Protein AF-A0A812SPQ0-F1 (afdb_monomer)

Sequence (248 aa):
MLLEAYLETKRAADLSKRINGPHHPDTLRLQRAAELQKRAGNIQEELLKMIGEPAVLSGEVVTYKGRILHEDGCECIVSFRGKYAEAWNECTRAHQHHMSVACVFLPDKKAGFGLHAPDPDAEGKCFCPRLYGARSKEVFGYKDDEAAFLENNGLPIWGCEWFRQWCKNVEFAVARKQKLVAYFFEGQTGKGIIKWDDLCKDDANPWDGVGLGGSQKGEIAYLQKMGIDVEFRDVKEDFIHRFLPQAR

Radius of gyration: 21.94 Å; Cα contacts (8 Å, |Δi|>4): 389; chains: 1; bounding box: 45×59×62 Å

Nearest PDB structures (foldseek):
  5npl-assembly1_A  TM=9.155E-01  e=5.796E+00  Microcystis aeruginosa PCC 7806
  5nfd-assembly2_B  TM=8.886E-01  e=6.511E+00  Homo sapiens

Secondary structure (DSSP, 8-state):
-HHHHHHHHHHHHHHHHHHH-TT-HHHHHHHHHHHHHHHHHHHHHHHHHHH---GGGSS----B--B--SSSS-EEEEE--TTSHHHHHHHH-TTSSS-EE---B--SGGGTTT---B-TTSTT-BSHHHHH-S--TTTTT-SS-HHHHHHTTT--S--SHHHHHHHHHHHHHHHTT-EEEEEESTT-TTTT---TTTTTSTT--TTSSSSS-HHHHHHHHHHHHTT---EEEEPPGGGGGGTSPPP-

Mean predicted aligned error: 13.63 Å

Structure (mmCIF, N/CA/C/O backbone):
data_AF-A0A812SPQ0-F1
#
_entry.id   AF-A0A812SPQ0-F1
#
loop_
_atom_site.group_PDB
_atom_site.id
_atom_site.type_symbol
_atom_site.label_atom_id
_atom_site.label_alt_id
_atom_site.label_comp_id
_atom_site.label_asym_id
_atom_site.label_entity_id
_atom_site.label_seq_id
_atom_site.pdbx_PDB_ins_code
_atom_site.Cartn_x
_atom_site.Cartn_y
_atom_site.Cartn_z
_atom_site.occupancy
_atom_site.B_iso_or_equiv
_atom_site.auth_seq_id
_atom_site.auth_comp_id
_atom_site.auth_asym_id
_atom_site.auth_atom_id
_atom_site.pdbx_PDB_model_num
ATOM 1 N N . MET A 1 1 ? 19.536 21.165 -4.908 1.00 55.84 1 MET A N 1
ATOM 2 C CA . MET A 1 1 ? 20.485 20.420 -5.769 1.00 55.84 1 MET A CA 1
ATOM 3 C C . MET A 1 1 ? 20.196 20.517 -7.273 1.00 55.84 1 MET A C 1
ATOM 5 O O . MET A 1 1 ? 20.900 21.277 -7.920 1.00 55.84 1 MET A O 1
ATOM 9 N N . LEU A 1 2 ? 19.201 19.838 -7.874 1.00 63.41 2 LEU A N 1
ATOM 10 C CA . LEU A 1 2 ? 19.032 19.856 -9.352 1.00 63.41 2 LEU A CA 1
ATOM 11 C C . LEU A 1 2 ? 18.563 21.206 -9.932 1.00 63.41 2 LEU A C 1
ATOM 13 O O . LEU A 1 2 ? 19.029 21.616 -10.994 1.00 63.41 2 LEU A O 1
ATOM 17 N N . LEU A 1 3 ? 17.707 21.938 -9.209 1.00 64.38 3 LEU A N 1
ATOM 18 C CA . LEU A 1 3 ? 17.272 23.281 -9.609 1.00 64.38 3 LEU A CA 1
ATOM 19 C C . LEU A 1 3 ? 18.419 24.306 -9.559 1.00 64.38 3 LEU A C 1
ATOM 21 O O . LEU A 1 3 ? 18.543 25.132 -10.458 1.00 64.38 3 LEU A O 1
ATOM 25 N N . GLU A 1 4 ? 19.279 24.237 -8.543 1.00 70.88 4 GLU A N 1
ATOM 26 C CA . GLU A 1 4 ? 20.435 25.135 -8.399 1.00 70.88 4 GLU A CA 1
ATOM 27 C C . GLU A 1 4 ? 21.461 24.896 -9.510 1.00 70.88 4 GLU A C 1
ATOM 29 O O . GLU A 1 4 ? 21.855 25.847 -10.183 1.00 70.88 4 GLU A O 1
ATOM 34 N N . ALA A 1 5 ? 21.782 23.630 -9.800 1.00 73.44 5 ALA A N 1
ATOM 35 C CA . ALA A 1 5 ? 22.666 23.259 -10.906 1.00 73.44 5 ALA A CA 1
ATOM 36 C C . ALA A 1 5 ? 22.120 23.711 -12.279 1.00 73.44 5 ALA A C 1
ATOM 38 O O . ALA A 1 5 ? 22.880 24.192 -13.127 1.00 73.44 5 ALA A O 1
ATOM 39 N N . TYR A 1 6 ? 20.799 23.622 -12.493 1.00 79.06 6 TYR A N 1
ATOM 40 C CA . TYR A 1 6 ? 20.146 24.169 -13.689 1.00 79.06 6 TYR A CA 1
ATOM 41 C C . TYR A 1 6 ? 20.277 25.694 -13.769 1.00 79.06 6 TYR A C 1
ATOM 43 O O . TYR A 1 6 ? 20.616 26.232 -14.825 1.00 79.06 6 TYR A O 1
ATOM 51 N N . LEU A 1 7 ? 20.017 26.405 -12.670 1.00 68.56 7 LEU A N 1
ATOM 52 C CA . LEU A 1 7 ? 20.086 27.866 -12.637 1.00 68.56 7 LEU A CA 1
ATOM 53 C C . LEU A 1 7 ? 21.511 28.374 -12.878 1.00 68.56 7 LEU A C 1
ATOM 55 O O . LEU A 1 7 ? 21.686 29.361 -13.594 1.00 68.56 7 LEU A O 1
ATOM 59 N N . GLU A 1 8 ? 22.523 27.695 -12.345 1.00 77.62 8 GLU A N 1
ATOM 60 C CA . GLU A 1 8 ? 23.932 28.004 -12.601 1.00 77.62 8 GLU A CA 1
ATOM 61 C C . GLU A 1 8 ? 24.316 27.757 -14.062 1.00 77.62 8 GLU A C 1
ATOM 63 O O . GLU A 1 8 ? 24.859 28.649 -14.718 1.00 77.62 8 GLU A O 1
ATOM 68 N N . THR A 1 9 ? 23.951 26.598 -14.616 1.00 75.62 9 THR A N 1
ATOM 69 C CA . THR A 1 9 ? 24.242 26.255 -16.019 1.00 75.62 9 THR A CA 1
ATOM 70 C C . THR A 1 9 ? 23.522 27.197 -16.987 1.00 75.62 9 THR A C 1
ATOM 72 O O . THR A 1 9 ? 24.096 27.634 -17.987 1.00 75.62 9 THR A O 1
ATOM 75 N N . LYS A 1 10 ? 22.285 27.594 -16.669 1.00 78.50 10 LYS A N 1
ATOM 76 C CA . LYS A 1 10 ? 21.521 28.582 -17.439 1.00 78.50 10 LYS A CA 1
ATOM 77 C C . LYS A 1 10 ? 22.178 29.962 -17.402 1.00 78.50 10 LYS A C 1
ATOM 79 O O . LYS A 1 10 ? 22.328 30.586 -18.448 1.00 78.50 10 LYS A O 1
ATOM 84 N N . ARG A 1 11 ? 22.623 30.423 -16.226 1.00 78.00 11 ARG A N 1
ATOM 85 C CA . ARG A 1 11 ? 23.359 31.693 -16.088 1.00 78.00 11 ARG A CA 1
ATOM 86 C C . ARG A 1 11 ? 24.664 31.673 -16.888 1.00 78.00 11 ARG A C 1
ATOM 88 O O . ARG A 1 11 ? 24.975 32.660 -17.551 1.00 78.00 11 ARG A O 1
ATOM 95 N N . ALA A 1 12 ? 25.386 30.552 -16.883 1.00 70.06 12 ALA A N 1
ATOM 96 C CA . ALA A 1 12 ? 26.586 30.370 -17.698 1.00 70.06 12 ALA A CA 1
ATOM 97 C C . ALA A 1 12 ? 26.274 30.395 -19.208 1.00 70.06 12 ALA A C 1
ATOM 99 O O . ALA A 1 12 ? 27.003 31.027 -19.973 1.00 70.06 12 ALA A O 1
ATOM 100 N N . ALA A 1 13 ? 25.167 29.781 -19.641 1.00 65.19 13 ALA A N 1
ATOM 101 C CA . ALA A 1 13 ? 24.710 29.826 -21.031 1.00 65.19 13 ALA A CA 1
ATOM 102 C C . ALA A 1 13 ? 24.328 31.252 -21.473 1.00 65.19 13 ALA A C 1
ATOM 104 O O . ALA A 1 13 ? 24.709 31.685 -22.562 1.00 65.19 13 ALA A O 1
ATOM 105 N N . ASP A 1 14 ? 23.626 32.001 -20.619 1.00 71.00 14 ASP A N 1
ATOM 106 C CA . ASP A 1 14 ? 23.228 33.388 -20.880 1.00 71.00 14 ASP A CA 1
ATOM 107 C C . ASP A 1 14 ? 24.441 34.324 -20.953 1.00 71.00 14 ASP A C 1
ATOM 109 O O . ASP A 1 14 ? 24.499 35.206 -21.814 1.00 71.00 14 ASP A O 1
ATOM 113 N N . LEU A 1 15 ? 25.436 34.111 -20.088 1.00 64.44 15 LEU A N 1
ATOM 114 C CA . LEU A 1 15 ? 26.695 34.849 -20.119 1.00 64.44 15 LEU A CA 1
ATOM 115 C C . LEU A 1 15 ? 27.508 34.510 -21.376 1.00 64.44 15 LEU A C 1
ATOM 117 O O . LEU A 1 15 ? 27.937 35.416 -22.088 1.00 64.44 15 LEU A O 1
ATOM 121 N N . SER A 1 16 ? 27.650 33.223 -21.708 1.00 52.22 16 SER A N 1
ATOM 122 C CA . SER A 1 16 ? 28.343 32.775 -22.921 1.00 52.22 16 SER A CA 1
ATOM 123 C C . SER A 1 16 ? 27.677 33.315 -24.189 1.00 52.22 16 SER A C 1
ATOM 125 O O . SER A 1 16 ? 28.372 33.774 -25.085 1.00 52.22 16 SER A O 1
ATOM 127 N N . LYS A 1 17 ? 26.341 33.382 -24.244 1.00 65.06 17 LYS A N 1
ATOM 128 C CA . LYS A 1 17 ? 25.603 33.977 -25.371 1.00 65.06 17 LYS A CA 1
ATOM 129 C C . LYS A 1 17 ? 25.909 35.463 -25.568 1.00 65.06 17 LYS A C 1
ATOM 131 O O . LYS A 1 17 ? 25.947 35.920 -26.708 1.00 65.06 17 LYS A O 1
ATOM 136 N N . ARG A 1 18 ? 26.112 36.214 -24.479 1.00 65.69 18 ARG A N 1
ATOM 137 C CA . ARG A 1 18 ? 26.470 37.645 -24.526 1.00 65.69 18 ARG A CA 1
ATOM 138 C C . ARG A 1 18 ? 27.911 37.869 -24.979 1.00 65.69 18 ARG A C 1
ATOM 140 O O . ARG A 1 18 ? 28.165 38.856 -25.654 1.00 65.69 18 ARG A O 1
ATOM 147 N N . ILE A 1 19 ? 28.824 36.975 -24.596 1.00 62.47 19 ILE A N 1
ATOM 148 C CA . ILE A 1 19 ? 30.261 37.106 -24.877 1.00 62.47 19 ILE A CA 1
ATOM 149 C C . ILE A 1 19 ? 30.620 36.500 -26.243 1.00 62.47 19 ILE A C 1
ATOM 151 O O . ILE A 1 19 ? 31.269 37.150 -27.053 1.00 62.47 19 ILE A O 1
ATOM 155 N N . ASN A 1 20 ? 30.170 35.274 -26.512 1.00 53.47 20 ASN A N 1
ATOM 156 C CA . ASN A 1 20 ? 30.584 34.465 -27.662 1.00 53.47 20 ASN A CA 1
ATOM 157 C C . ASN A 1 20 ? 29.539 34.435 -28.792 1.00 53.47 20 ASN A C 1
ATOM 159 O O . ASN A 1 20 ? 29.838 34.004 -29.904 1.00 53.47 20 ASN A O 1
ATOM 163 N N . GLY A 1 21 ? 28.313 34.892 -28.530 1.00 49.91 21 GLY A N 1
ATOM 164 C CA . GLY A 1 21 ? 27.215 34.886 -29.494 1.00 49.91 21 GLY A CA 1
ATOM 165 C C . GLY A 1 21 ? 26.378 33.595 -29.484 1.00 49.91 21 GLY A C 1
ATOM 166 O O . GLY A 1 21 ? 26.802 32.550 -28.996 1.00 49.91 21 GLY A O 1
ATOM 167 N N . PRO A 1 22 ? 25.146 33.640 -30.025 1.00 62.88 22 PRO A N 1
ATOM 168 C CA . PRO A 1 22 ? 24.135 32.593 -29.838 1.00 62.88 22 PRO A CA 1
ATOM 169 C C . PRO A 1 22 ? 24.424 31.260 -30.534 1.00 62.88 22 PRO A C 1
ATOM 171 O O . PRO A 1 22 ? 23.830 30.255 -30.158 1.00 62.88 22 PRO A O 1
ATOM 174 N N . HIS A 1 23 ? 25.307 31.246 -31.531 1.00 75.50 23 HIS A N 1
ATOM 175 C CA . HIS A 1 23 ? 25.626 30.055 -32.324 1.00 75.50 23 HIS A CA 1
ATOM 176 C C . HIS A 1 23 ? 27.031 29.510 -32.045 1.00 75.50 23 HIS A C 1
ATOM 178 O O . HIS A 1 23 ? 27.480 28.592 -32.728 1.00 75.50 23 HIS A O 1
ATOM 184 N N . HIS A 1 24 ? 27.733 30.062 -31.051 1.00 64.56 24 HIS A N 1
ATOM 185 C CA . HIS A 1 24 ? 29.061 29.587 -30.689 1.00 64.56 24 HIS A CA 1
ATOM 186 C C . HIS A 1 24 ? 28.989 28.170 -30.091 1.00 64.56 24 HIS A C 1
ATOM 188 O O . HIS A 1 24 ? 28.101 27.916 -29.269 1.00 64.56 24 HIS A O 1
ATOM 194 N N . PRO A 1 25 ? 29.917 27.254 -30.429 1.00 48.84 25 PRO A N 1
ATOM 195 C CA . PRO A 1 25 ? 29.897 25.870 -29.948 1.00 48.84 25 PRO A CA 1
ATOM 196 C C . PRO A 1 25 ? 29.746 25.727 -28.426 1.00 48.84 25 PRO A C 1
ATOM 198 O O . PRO A 1 25 ? 28.937 24.925 -27.962 1.00 48.84 25 PRO A O 1
ATOM 201 N N . ASP A 1 26 ? 30.443 26.553 -27.642 1.00 48.12 26 ASP A N 1
ATOM 202 C CA . ASP A 1 26 ? 30.334 26.531 -26.173 1.00 48.12 26 ASP A CA 1
ATOM 203 C C . ASP A 1 26 ? 28.981 27.036 -25.663 1.00 48.12 26 ASP A C 1
ATOM 205 O O . ASP A 1 26 ? 28.422 26.484 -24.714 1.00 48.12 26 ASP A O 1
ATOM 209 N N . THR A 1 27 ? 28.411 28.047 -26.322 1.00 51.44 27 THR A N 1
ATOM 210 C CA . THR A 1 27 ? 27.076 28.557 -25.998 1.00 51.44 27 THR A CA 1
ATOM 211 C C . THR A 1 27 ? 26.019 27.495 -26.287 1.00 51.44 27 THR A C 1
ATOM 213 O O . THR A 1 27 ? 25.157 27.247 -25.446 1.00 51.44 27 THR A O 1
ATOM 216 N N . LEU A 1 28 ? 26.127 26.801 -27.424 1.00 51.16 28 LEU A N 1
ATOM 217 C CA . LEU A 1 28 ? 25.237 25.696 -27.789 1.00 51.16 28 LEU A CA 1
ATOM 218 C C . LEU A 1 28 ? 25.381 24.505 -26.831 1.00 51.16 28 LEU A C 1
ATOM 220 O O . LEU A 1 28 ? 24.382 23.896 -26.445 1.00 51.16 28 LEU A O 1
ATOM 224 N N . ARG A 1 29 ? 26.607 24.190 -26.393 1.00 60.28 29 ARG A N 1
ATOM 225 C CA . ARG A 1 29 ? 26.871 23.128 -25.411 1.00 60.28 29 ARG A CA 1
ATOM 226 C C . ARG A 1 29 ? 26.218 23.433 -24.062 1.00 60.28 29 ARG A C 1
ATOM 228 O O . ARG A 1 29 ? 25.564 22.558 -23.498 1.00 60.28 29 ARG A O 1
ATOM 235 N N . LEU A 1 30 ? 26.355 24.665 -23.571 1.00 57.12 30 LEU A N 1
ATOM 236 C CA . LEU A 1 30 ? 25.758 25.103 -22.306 1.00 57.12 30 LEU A CA 1
ATOM 237 C C . LEU A 1 30 ? 24.227 25.183 -22.384 1.00 57.12 30 LEU A C 1
ATOM 239 O O . LEU A 1 30 ? 23.546 24.766 -21.451 1.00 57.12 30 LEU A O 1
ATOM 243 N N . GLN A 1 31 ? 23.672 25.643 -23.509 1.00 66.19 31 GLN A N 1
ATOM 244 C CA . GLN A 1 31 ? 22.223 25.652 -23.739 1.00 66.19 31 GLN A CA 1
ATOM 245 C C . GLN A 1 31 ? 21.642 24.235 -23.744 1.00 66.19 31 GLN A C 1
ATOM 247 O O . GLN A 1 31 ? 20.659 23.974 -23.052 1.00 66.19 31 GLN A O 1
ATOM 252 N N . ARG A 1 32 ? 22.288 23.298 -24.446 1.00 66.44 32 ARG A N 1
ATOM 253 C CA . ARG A 1 32 ? 21.863 21.893 -24.483 1.00 66.44 32 ARG A CA 1
ATOM 254 C C . ARG A 1 32 ? 21.968 21.226 -23.110 1.00 66.44 32 ARG A C 1
ATOM 256 O O . ARG A 1 32 ? 21.080 20.466 -22.736 1.00 66.44 32 ARG A O 1
ATOM 263 N N . ALA A 1 33 ? 23.013 21.532 -22.341 1.00 64.12 33 ALA A N 1
ATOM 264 C CA . ALA A 1 33 ? 23.154 21.054 -20.966 1.00 64.12 33 ALA A CA 1
ATOM 265 C C . ALA A 1 33 ? 22.033 21.590 -20.056 1.00 64.12 33 ALA A C 1
ATOM 267 O O . ALA A 1 33 ? 21.411 20.812 -19.333 1.00 64.12 33 ALA A O 1
ATOM 268 N N . ALA A 1 34 ? 21.707 22.883 -20.153 1.00 69.06 34 ALA A N 1
ATOM 269 C CA . ALA A 1 34 ? 20.606 23.485 -19.405 1.00 69.06 34 ALA A CA 1
ATOM 270 C C . ALA A 1 34 ? 19.239 22.896 -19.806 1.00 69.06 34 ALA A C 1
ATOM 272 O O . ALA A 1 34 ? 18.387 22.674 -18.949 1.00 69.06 34 ALA A O 1
ATOM 273 N N . GLU A 1 35 ? 19.011 22.600 -21.088 1.00 77.00 35 GLU A N 1
ATOM 274 C CA . GLU A 1 35 ? 17.783 21.943 -21.556 1.00 77.00 35 GLU A CA 1
ATOM 275 C C . GLU A 1 35 ? 17.645 20.508 -21.044 1.00 77.00 35 GLU A C 1
ATOM 277 O O . GLU A 1 35 ? 16.554 20.115 -20.629 1.00 77.00 35 GLU A O 1
ATOM 282 N N . LEU A 1 36 ? 18.734 19.736 -21.035 1.00 73.44 36 LEU A N 1
ATOM 283 C CA . LEU A 1 36 ? 18.745 18.379 -20.485 1.00 73.44 36 LEU A CA 1
ATOM 284 C C . LEU A 1 36 ? 18.484 18.387 -18.977 1.00 73.44 36 LEU A C 1
ATOM 286 O O . LEU A 1 36 ? 17.659 17.611 -18.506 1.00 73.44 36 LEU A O 1
ATOM 290 N N . GLN A 1 37 ? 19.101 19.309 -18.236 1.00 76.44 37 GLN A N 1
ATOM 291 C CA . GLN A 1 37 ? 18.852 19.483 -16.801 1.00 76.44 37 GLN A CA 1
ATOM 292 C C . GLN A 1 37 ? 17.416 19.941 -16.516 1.00 76.44 37 GLN A C 1
ATOM 294 O O . GLN A 1 37 ? 16.787 19.436 -15.591 1.00 76.44 37 GLN A O 1
ATOM 299 N N . LYS A 1 38 ? 16.856 20.841 -17.337 1.00 74.19 38 LYS A N 1
ATOM 300 C CA . LYS A 1 38 ? 15.448 21.252 -17.240 1.00 74.19 38 LYS A CA 1
ATOM 301 C C . LYS A 1 38 ? 14.504 20.080 -17.499 1.00 74.19 38 LYS A C 1
ATOM 303 O O . LYS A 1 38 ? 13.531 19.914 -16.776 1.00 74.19 38 LYS A O 1
ATOM 308 N N . ARG A 1 39 ? 14.781 19.262 -18.520 1.00 72.25 39 ARG A N 1
ATOM 309 C CA . ARG A 1 39 ? 13.992 18.058 -18.817 1.00 72.25 39 ARG A CA 1
ATOM 310 C C . ARG A 1 39 ? 14.097 17.035 -17.694 1.00 72.25 39 ARG A C 1
ATOM 312 O O . ARG A 1 39 ? 13.069 16.526 -17.284 1.00 72.25 39 ARG A O 1
ATOM 319 N N . ALA A 1 40 ? 15.292 16.789 -17.163 1.00 65.69 40 ALA A N 1
ATOM 320 C CA . ALA A 1 40 ? 15.489 15.900 -16.022 1.00 65.69 40 ALA A CA 1
ATOM 321 C C . ALA A 1 40 ? 14.745 16.400 -14.772 1.00 65.69 40 ALA A C 1
ATOM 323 O O . ALA A 1 40 ? 14.074 15.611 -14.119 1.00 65.69 40 ALA A O 1
ATOM 324 N N . GLY A 1 41 ? 14.783 17.707 -14.487 1.00 66.50 41 GLY A N 1
ATOM 325 C CA . GLY A 1 41 ? 14.020 18.319 -13.397 1.00 66.50 41 GLY A CA 1
ATOM 326 C C . GLY A 1 41 ? 12.505 18.221 -13.595 1.00 66.50 41 GLY A C 1
ATOM 327 O O . GLY A 1 41 ? 11.799 17.843 -12.670 1.00 66.50 41 GLY A O 1
ATOM 328 N N . ASN A 1 42 ? 12.005 18.474 -14.808 1.00 61.94 42 ASN A N 1
ATOM 329 C CA . ASN A 1 42 ? 10.582 18.336 -15.133 1.00 61.94 42 ASN A CA 1
ATOM 330 C C . ASN A 1 42 ? 10.112 16.877 -15.066 1.00 61.94 42 ASN A C 1
ATOM 332 O O . ASN A 1 42 ? 9.030 16.619 -14.556 1.00 61.94 42 ASN A O 1
ATOM 336 N N . ILE A 1 43 ? 10.923 15.931 -15.553 1.00 50.19 43 ILE A N 1
ATOM 337 C CA . ILE A 1 43 ? 10.654 14.492 -15.446 1.00 50.19 43 ILE A CA 1
ATOM 338 C C . ILE A 1 43 ? 10.652 14.089 -13.978 1.00 50.19 43 ILE A C 1
ATOM 340 O O . ILE A 1 43 ? 9.771 13.355 -13.569 1.00 50.19 43 ILE A O 1
ATOM 344 N N . GLN A 1 44 ? 11.580 14.594 -13.165 1.00 49.56 44 GLN A N 1
ATOM 345 C CA . GLN A 1 44 ? 11.588 14.341 -11.730 1.00 49.56 44 GLN A CA 1
ATOM 346 C C . GLN A 1 44 ? 10.358 14.940 -11.039 1.00 49.56 44 GLN A C 1
ATOM 348 O O . GLN A 1 44 ? 9.803 14.296 -10.162 1.00 49.56 44 GLN A O 1
ATOM 353 N N . GLU A 1 45 ? 9.895 16.125 -11.441 1.00 48.81 45 GLU A N 1
ATOM 354 C CA . GLU A 1 45 ? 8.700 16.776 -10.893 1.00 48.81 45 GLU A CA 1
ATOM 355 C C . GLU A 1 45 ? 7.399 16.075 -11.327 1.00 48.81 45 GLU A C 1
ATOM 357 O O . GLU A 1 45 ? 6.492 15.906 -10.517 1.00 48.81 45 GLU A O 1
ATOM 362 N N . GLU A 1 46 ? 7.299 15.620 -12.579 1.00 45.31 46 GLU A N 1
ATOM 363 C CA . GLU A 1 46 ? 6.203 14.772 -13.064 1.00 45.31 46 GLU A CA 1
ATOM 364 C C . GLU A 1 46 ? 6.232 13.390 -12.416 1.00 45.31 46 GLU A C 1
ATOM 366 O O . GLU A 1 46 ? 5.182 12.898 -12.007 1.00 45.31 46 GLU A O 1
ATOM 371 N N . LEU A 1 47 ? 7.421 12.805 -12.231 1.00 39.22 47 LEU A N 1
ATOM 372 C CA . LEU A 1 47 ? 7.604 11.583 -11.462 1.00 39.22 47 LEU A CA 1
ATOM 373 C C . LEU A 1 47 ? 7.106 11.843 -10.038 1.00 39.22 47 LEU A C 1
ATOM 375 O O . LEU A 1 47 ? 6.144 11.203 -9.659 1.00 39.22 47 LEU A O 1
ATOM 379 N N . LEU A 1 48 ? 7.603 12.849 -9.305 1.00 37.84 48 LEU A N 1
ATOM 380 C CA . LEU A 1 48 ? 7.115 13.249 -7.970 1.00 37.84 48 LEU A CA 1
ATOM 381 C C . LEU A 1 48 ? 5.592 13.469 -7.917 1.00 37.84 48 LEU A C 1
ATOM 383 O O . LEU A 1 48 ? 4.951 13.063 -6.951 1.00 37.84 48 LEU A O 1
ATOM 387 N N . LYS A 1 49 ? 4.987 14.070 -8.947 1.00 39.66 49 LYS A N 1
ATOM 388 C CA . LYS A 1 49 ? 3.526 14.238 -9.053 1.00 39.66 49 LYS A CA 1
ATOM 389 C C . LYS A 1 49 ? 2.801 12.903 -9.263 1.00 39.66 49 LYS A C 1
ATOM 391 O O . LYS A 1 49 ? 1.712 12.722 -8.720 1.00 39.66 49 LYS A O 1
ATOM 396 N N . MET A 1 50 ? 3.402 11.965 -9.996 1.00 35.38 50 MET A N 1
ATOM 397 C CA . MET A 1 50 ? 2.873 10.621 -10.263 1.00 35.38 50 MET A CA 1
ATOM 398 C C . MET A 1 50 ? 3.094 9.623 -9.112 1.00 35.38 50 MET A C 1
ATOM 400 O O . MET A 1 50 ? 2.222 8.791 -8.868 1.00 35.38 50 MET A O 1
ATOM 404 N N . ILE A 1 51 ? 4.218 9.690 -8.389 1.00 38.38 51 ILE A N 1
ATOM 405 C CA . ILE A 1 51 ? 4.484 8.881 -7.180 1.00 38.38 51 ILE A CA 1
ATOM 406 C C . ILE A 1 51 ? 3.896 9.524 -5.911 1.00 38.38 51 ILE A C 1
ATOM 408 O O . ILE A 1 51 ? 3.724 8.831 -4.909 1.00 38.38 51 ILE A O 1
ATOM 412 N N . GLY A 1 52 ? 3.504 10.806 -5.963 1.00 36.94 52 GLY A N 1
ATOM 413 C CA . GLY A 1 52 ? 3.258 11.636 -4.781 1.00 36.94 52 GLY A CA 1
ATOM 414 C C . GLY A 1 52 ? 4.573 11.884 -4.038 1.00 36.94 52 GLY A C 1
ATOM 415 O O . GLY A 1 52 ? 5.386 10.971 -3.946 1.00 36.94 52 GLY A O 1
ATOM 416 N N . GLU A 1 53 ? 4.812 13.087 -3.509 1.00 33.59 53 GLU A N 1
ATOM 417 C CA . GLU A 1 53 ? 5.954 13.316 -2.611 1.00 33.59 53 GLU A CA 1
ATOM 418 C C . GLU A 1 53 ? 5.935 12.263 -1.494 1.00 33.59 53 GLU A C 1
ATOM 420 O O . GLU A 1 53 ? 5.005 12.261 -0.684 1.00 33.59 53 GLU A O 1
ATOM 425 N N . PRO A 1 54 ? 6.895 11.322 -1.451 1.00 37.91 54 PRO A N 1
ATOM 426 C CA . PRO A 1 54 ? 6.986 10.399 -0.337 1.00 37.91 54 PRO A CA 1
ATOM 427 C C . PRO A 1 54 ? 7.455 11.188 0.889 1.00 37.91 54 PRO A C 1
ATOM 429 O O . PRO A 1 54 ? 8.128 12.210 0.750 1.00 37.91 54 PRO A O 1
ATOM 432 N N . ALA A 1 55 ? 7.254 10.645 2.088 1.00 37.94 55 ALA A N 1
ATOM 433 C CA . ALA A 1 55 ? 7.882 11.097 3.341 1.00 37.94 55 ALA A CA 1
ATOM 434 C C . ALA A 1 55 ? 9.434 11.245 3.305 1.00 37.94 55 ALA A C 1
ATOM 436 O O . ALA A 1 55 ? 10.058 11.606 4.294 1.00 37.94 55 ALA A O 1
ATOM 437 N N . VAL A 1 56 ? 10.067 11.008 2.155 1.00 38.88 56 VAL A N 1
ATOM 438 C CA . VAL A 1 56 ? 11.504 11.060 1.859 1.00 38.88 56 VAL A CA 1
ATOM 439 C C . VAL A 1 56 ? 12.055 12.494 1.729 1.00 38.88 56 VAL A C 1
ATOM 441 O O . VAL A 1 56 ? 13.249 12.666 1.510 1.00 38.88 56 VAL A O 1
ATOM 444 N N . LEU A 1 57 ? 11.247 13.548 1.893 1.00 33.31 57 LEU A N 1
ATOM 445 C CA . LEU A 1 57 ? 11.760 14.930 1.901 1.00 33.31 57 LEU A CA 1
ATOM 446 C C . LEU A 1 57 ? 12.075 15.484 3.301 1.00 33.31 57 LEU A C 1
ATOM 448 O O . LEU A 1 57 ? 12.679 16.549 3.399 1.00 33.31 57 LEU A O 1
ATOM 452 N N . SER A 1 58 ? 11.782 14.750 4.383 1.00 37.09 58 SER A N 1
ATOM 453 C CA . SER A 1 58 ? 12.214 15.121 5.738 1.00 37.09 58 SER A CA 1
ATOM 454 C C . SER A 1 58 ? 13.473 14.367 6.175 1.00 37.09 58 SER A C 1
ATOM 456 O O . SER A 1 58 ? 13.427 13.680 7.183 1.00 37.09 58 SER A O 1
ATOM 458 N N . GLY A 1 59 ? 14.574 14.470 5.419 1.00 35.75 59 GLY A N 1
ATOM 459 C CA . GLY A 1 59 ? 15.976 14.298 5.870 1.00 35.75 59 GLY A CA 1
ATOM 460 C C . GLY A 1 59 ? 16.456 12.973 6.498 1.00 35.75 59 GLY A C 1
ATOM 461 O O . GLY A 1 59 ? 17.647 12.687 6.438 1.00 35.75 59 GLY A O 1
ATOM 462 N N . GLU A 1 60 ? 15.584 12.139 7.051 1.00 44.66 60 GLU A N 1
ATOM 463 C CA . GLU A 1 60 ? 15.891 10.860 7.672 1.00 44.66 60 GLU A CA 1
ATOM 464 C C . GLU A 1 60 ? 15.002 9.803 7.031 1.00 44.66 60 GLU A C 1
ATOM 466 O O . GLU A 1 60 ? 13.804 9.684 7.280 1.00 44.66 60 GLU A O 1
ATOM 471 N N . VAL A 1 61 ? 15.607 9.031 6.141 1.00 51.22 61 VAL A N 1
ATOM 472 C CA . VAL A 1 61 ? 14.980 7.872 5.524 1.00 51.22 61 VAL A CA 1
ATOM 473 C C . VAL A 1 61 ? 14.931 6.762 6.581 1.00 51.22 61 VAL A C 1
ATOM 475 O O . VAL A 1 61 ? 15.874 5.989 6.734 1.00 51.22 61 VAL A O 1
ATOM 478 N N . VAL A 1 62 ? 13.858 6.726 7.375 1.00 63.34 62 VAL A N 1
ATOM 479 C CA . VAL A 1 62 ? 13.701 5.758 8.472 1.00 63.34 62 VAL A CA 1
ATOM 480 C C . VAL A 1 62 ? 13.021 4.489 7.960 1.00 63.34 62 VAL A C 1
ATOM 482 O O . VAL A 1 62 ? 11.894 4.518 7.468 1.00 63.34 62 VAL A O 1
ATOM 485 N N . THR A 1 63 ? 13.695 3.349 8.109 1.00 73.31 63 THR A N 1
ATOM 486 C CA . THR A 1 63 ? 13.074 2.029 7.948 1.00 73.31 63 THR A CA 1
ATOM 487 C C . THR A 1 63 ? 11.957 1.842 8.970 1.00 73.31 63 THR A C 1
ATOM 489 O O . THR A 1 63 ? 12.184 1.944 10.174 1.00 73.31 63 THR A O 1
ATOM 492 N N . TYR A 1 64 ? 10.767 1.477 8.497 1.00 80.88 64 TYR A N 1
ATOM 493 C CA . TYR A 1 64 ? 9.611 1.189 9.335 1.00 80.88 64 TYR A CA 1
ATOM 494 C C . TYR A 1 64 ? 9.058 -0.201 9.021 1.00 80.88 64 TYR A C 1
ATOM 496 O O . TYR A 1 64 ? 8.571 -0.464 7.925 1.00 80.88 64 TYR A O 1
ATOM 504 N N . LYS A 1 65 ? 9.125 -1.117 9.989 1.00 85.56 65 LYS A N 1
ATOM 505 C CA . LYS A 1 65 ? 8.697 -2.518 9.814 1.00 85.56 65 LYS A CA 1
ATOM 506 C C . LYS A 1 65 ? 7.268 -2.786 10.292 1.00 85.56 65 LYS A C 1
ATOM 508 O O . LYS A 1 65 ? 6.866 -3.946 10.335 1.00 85.56 65 LYS A O 1
ATOM 513 N N . GLY A 1 66 ? 6.523 -1.742 10.649 1.00 87.44 66 GLY A N 1
ATOM 514 C CA . GLY A 1 66 ? 5.267 -1.853 11.382 1.00 87.44 66 GLY A CA 1
ATOM 515 C C . GLY A 1 66 ? 5.473 -1.917 12.896 1.00 87.44 66 GLY A C 1
ATOM 516 O O . GLY A 1 66 ? 6.550 -2.256 13.393 1.00 87.44 66 GLY A O 1
ATOM 517 N N . ARG A 1 67 ? 4.411 -1.603 13.634 1.00 90.31 67 ARG A N 1
ATOM 518 C CA . ARG A 1 67 ? 4.287 -1.824 15.075 1.00 90.31 67 ARG A CA 1
ATOM 519 C C . ARG A 1 67 ? 2.894 -2.347 15.367 1.00 90.31 67 ARG A C 1
ATOM 521 O O . ARG A 1 67 ? 1.921 -1.603 15.308 1.00 90.31 67 ARG A O 1
ATOM 528 N N . ILE A 1 68 ? 2.815 -3.605 15.766 1.00 92.56 68 ILE A N 1
ATOM 529 C CA . ILE A 1 68 ? 1.575 -4.191 16.262 1.00 92.56 68 ILE A CA 1
ATOM 530 C C . ILE A 1 68 ? 1.631 -4.186 17.785 1.00 92.56 68 ILE A C 1
ATOM 532 O O . ILE A 1 68 ? 2.570 -4.715 18.382 1.00 92.56 68 ILE A O 1
ATOM 536 N N . LEU A 1 69 ? 0.659 -3.532 18.415 1.00 90.38 69 LEU A N 1
ATOM 537 C CA . LEU A 1 69 ? 0.531 -3.517 19.864 1.00 90.38 69 L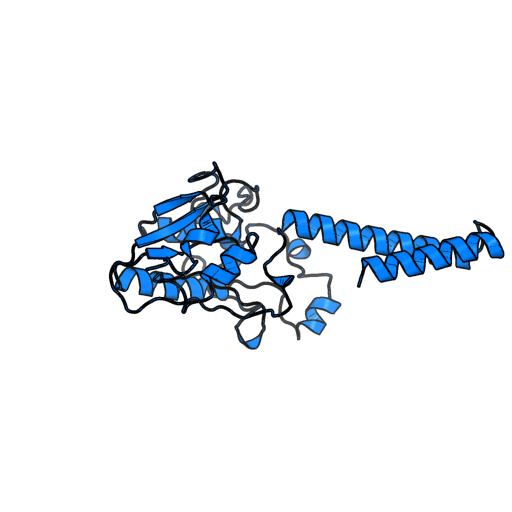EU A CA 1
ATOM 538 C C . LEU A 1 69 ? 0.169 -4.912 20.364 1.00 90.38 69 LEU A C 1
ATOM 540 O O . LEU A 1 69 ? -0.600 -5.639 19.740 1.00 90.38 69 LEU A O 1
ATOM 544 N N . HIS A 1 70 ? 0.672 -5.246 21.548 1.00 90.38 70 HIS A N 1
ATOM 545 C CA . HIS A 1 70 ? 0.242 -6.438 22.262 1.00 90.38 70 HIS A CA 1
ATOM 546 C C . HIS A 1 70 ? -1.157 -6.287 22.854 1.00 90.38 70 HIS A C 1
ATOM 548 O O . HIS A 1 70 ? -1.606 -7.225 23.481 1.00 90.38 70 HIS A O 1
ATOM 554 N N . GLU A 1 71 ? -1.857 -5.166 22.710 1.00 90.31 71 GLU A N 1
ATOM 555 C CA . GLU A 1 71 ? -3.228 -5.033 23.206 1.00 90.31 71 GLU A CA 1
ATOM 556 C C . GLU A 1 71 ? -4.236 -5.683 22.253 1.00 90.31 71 GLU A C 1
ATOM 558 O O . GLU A 1 71 ? -4.072 -5.630 21.032 1.00 90.31 71 GLU A O 1
ATOM 563 N N . ASP A 1 72 ? -5.265 -6.308 22.823 1.00 93.69 72 ASP A N 1
ATOM 564 C CA . ASP A 1 72 ? -6.369 -6.879 22.056 1.00 93.69 72 ASP A CA 1
ATOM 565 C C . ASP A 1 72 ? -7.391 -5.808 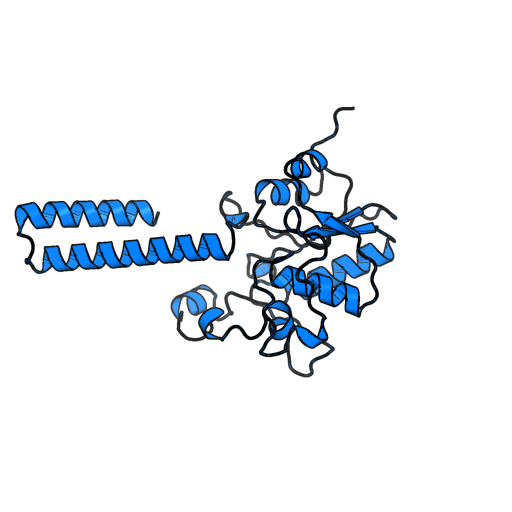21.666 1.00 93.69 72 ASP A C 1
ATOM 567 O O . ASP A 1 72 ? -7.697 -4.914 22.450 1.00 93.69 72 ASP A O 1
ATOM 571 N N . GLY A 1 73 ? -7.972 -5.925 20.472 1.00 91.00 73 GLY A N 1
ATOM 572 C CA . GLY A 1 73 ? -9.149 -5.137 20.083 1.00 91.00 73 GLY A CA 1
ATOM 573 C C . GLY A 1 73 ? -8.909 -3.668 19.718 1.00 91.00 73 GLY A C 1
ATOM 574 O O . GLY A 1 73 ? -9.844 -3.018 19.252 1.00 91.00 73 GLY A O 1
ATOM 575 N N . CYS A 1 74 ? -7.692 -3.134 19.873 1.00 91.75 74 CYS A N 1
ATOM 576 C CA . CYS A 1 74 ? -7.369 -1.782 19.410 1.00 91.75 74 CYS A CA 1
ATOM 577 C C . CYS A 1 74 ? -7.415 -1.677 17.873 1.00 91.75 74 CYS A C 1
ATOM 579 O O . CYS A 1 74 ? -7.470 -2.680 17.157 1.00 91.75 74 CYS A O 1
ATOM 581 N N . GLU A 1 75 ? -7.421 -0.455 17.341 1.00 93.50 75 GLU A N 1
ATOM 582 C CA . GLU A 1 75 ? -7.379 -0.254 15.890 1.00 93.50 75 GLU A CA 1
ATOM 583 C C . GLU A 1 75 ? -5.981 -0.551 15.326 1.00 93.50 75 GLU A C 1
ATOM 585 O O . GLU A 1 75 ? -4.961 -0.228 15.941 1.00 93.50 75 GLU A O 1
ATOM 590 N N . CYS A 1 76 ? -5.939 -1.126 14.124 1.00 94.25 76 CYS A N 1
ATOM 591 C CA . CYS A 1 76 ? -4.721 -1.388 13.371 1.00 94.25 76 CYS A CA 1
ATOM 592 C C . CYS A 1 76 ? -4.813 -0.786 11.968 1.00 94.25 76 CYS A C 1
ATOM 594 O O . CYS A 1 76 ? -5.659 -1.174 11.164 1.00 94.25 76 CYS A O 1
ATOM 596 N N . ILE A 1 77 ? -3.917 0.145 11.652 1.00 93.12 77 ILE A N 1
ATOM 597 C CA . ILE A 1 77 ? -3.824 0.728 10.314 1.00 93.12 77 ILE A CA 1
ATOM 598 C C . ILE A 1 77 ? -3.071 -0.249 9.415 1.00 93.12 77 ILE A C 1
ATOM 600 O O . ILE A 1 77 ? -1.876 -0.478 9.609 1.00 93.12 77 ILE A O 1
ATOM 604 N N . VAL A 1 78 ? -3.768 -0.820 8.434 1.00 94.44 78 VAL A N 1
ATOM 605 C CA . VAL A 1 78 ? -3.207 -1.840 7.532 1.00 94.44 78 VAL A CA 1
ATOM 606 C C . VAL A 1 78 ? -2.876 -1.320 6.146 1.00 94.44 78 VAL A C 1
ATOM 608 O O . VAL A 1 78 ? -2.063 -1.924 5.467 1.00 94.44 78 VAL A O 1
ATOM 611 N N . SER A 1 79 ? -3.451 -0.195 5.734 1.00 90.69 79 SER A N 1
ATOM 612 C CA . SER A 1 79 ? -3.104 0.464 4.476 1.00 90.69 79 SER A CA 1
ATOM 613 C C . SER A 1 79 ? -3.184 1.968 4.677 1.00 90.69 79 SER A C 1
ATOM 615 O O . SER A 1 79 ? -4.245 2.512 5.004 1.00 90.69 79 SER A O 1
ATOM 617 N N . PHE A 1 80 ? -2.050 2.639 4.490 1.00 82.94 80 PHE A N 1
ATOM 618 C CA . PHE A 1 80 ? -1.937 4.088 4.575 1.00 82.94 80 PHE A CA 1
ATOM 619 C C . PHE A 1 80 ? -0.935 4.611 3.547 1.00 82.94 80 PHE A C 1
ATOM 621 O O . PHE A 1 80 ? 0.017 3.929 3.161 1.00 82.94 80 PHE A O 1
ATOM 628 N N . ARG A 1 81 ? -1.151 5.837 3.075 1.00 70.12 81 ARG A N 1
ATOM 629 C CA . ARG A 1 81 ? -0.360 6.408 1.988 1.00 70.12 81 ARG A CA 1
ATOM 630 C C . ARG A 1 81 ? 0.790 7.260 2.514 1.00 70.12 81 ARG A C 1
ATOM 632 O O . ARG A 1 81 ? 0.565 8.229 3.227 1.00 70.12 81 ARG A O 1
ATOM 639 N N . GLY A 1 82 ? 1.996 7.004 2.008 1.00 60.72 82 GLY A N 1
ATOM 640 C CA . GLY A 1 82 ? 3.183 7.824 2.282 1.00 60.72 82 GLY A CA 1
ATOM 641 C C . GLY A 1 82 ? 3.177 9.245 1.690 1.00 60.72 82 GLY A C 1
ATOM 642 O O . GLY A 1 82 ? 4.075 10.010 2.015 1.00 60.72 82 GLY A O 1
ATOM 643 N N . LYS A 1 83 ? 2.186 9.614 0.855 1.00 62.00 83 LYS A N 1
ATOM 644 C CA . LYS A 1 83 ? 2.016 10.984 0.314 1.00 62.00 83 LYS A CA 1
ATOM 645 C C . LYS A 1 83 ? 1.695 11.994 1.416 1.00 62.00 83 LYS A C 1
ATOM 647 O O . LYS A 1 83 ? 2.021 13.167 1.298 1.00 62.00 83 LYS A O 1
ATOM 652 N N . TYR A 1 84 ? 1.026 11.552 2.477 1.00 62.22 84 TYR A N 1
ATOM 653 C CA . TYR A 1 84 ? 0.767 12.393 3.638 1.00 62.22 84 TYR A CA 1
ATOM 654 C C . TYR A 1 84 ? 1.961 12.275 4.580 1.00 62.22 84 TYR A C 1
ATOM 656 O O . TYR A 1 84 ? 1.867 11.592 5.591 1.00 62.22 84 TYR A O 1
ATOM 664 N N . ALA A 1 85 ? 3.099 12.870 4.213 1.00 61.47 85 ALA A N 1
ATOM 665 C CA . ALA A 1 85 ? 4.363 12.711 4.935 1.00 61.47 85 ALA A CA 1
ATOM 666 C C . ALA A 1 85 ? 4.236 13.024 6.437 1.00 61.47 85 ALA A C 1
ATOM 668 O O . ALA A 1 85 ? 4.701 12.253 7.271 1.00 61.47 85 ALA A O 1
ATOM 669 N N . GLU A 1 86 ? 3.540 14.106 6.786 1.00 63.03 86 GLU A N 1
ATOM 670 C CA . GLU A 1 86 ? 3.277 14.479 8.180 1.00 63.03 86 GLU A CA 1
ATOM 671 C C . GLU A 1 86 ? 2.416 13.432 8.894 1.00 63.03 86 GLU A C 1
ATOM 673 O O . GLU A 1 86 ? 2.815 12.912 9.932 1.00 63.03 86 GLU A O 1
ATOM 678 N N . ALA A 1 87 ? 1.284 13.035 8.304 1.00 66.00 87 ALA A N 1
ATOM 679 C CA . ALA A 1 87 ? 0.422 12.001 8.877 1.00 66.00 87 ALA A CA 1
ATOM 680 C C . ALA A 1 87 ? 1.122 10.639 8.975 1.00 66.00 87 ALA A C 1
ATOM 682 O O . ALA A 1 87 ? 0.896 9.895 9.922 1.00 66.00 87 ALA A O 1
ATOM 683 N N . TRP A 1 88 ? 1.975 10.308 8.006 1.00 70.44 88 TRP A N 1
ATOM 684 C CA . TRP A 1 88 ? 2.802 9.110 8.011 1.00 70.44 88 TRP A CA 1
ATOM 685 C C . TRP A 1 88 ? 3.793 9.150 9.171 1.00 70.44 88 TRP A C 1
ATOM 687 O O . TRP A 1 88 ? 3.905 8.173 9.907 1.00 70.44 88 TRP A O 1
ATOM 697 N N . ASN A 1 89 ? 4.471 10.279 9.377 1.00 70.75 89 ASN A N 1
ATOM 698 C CA . ASN A 1 89 ? 5.400 10.459 10.487 1.00 70.75 89 ASN A CA 1
ATOM 699 C C . ASN A 1 89 ? 4.685 10.346 11.838 1.00 70.75 89 ASN A C 1
ATOM 701 O O . ASN A 1 89 ? 5.149 9.606 12.699 1.00 70.75 89 ASN A O 1
ATOM 705 N N . GLU A 1 90 ? 3.537 10.998 12.019 1.00 71.62 90 GLU A N 1
ATOM 706 C CA . GLU A 1 90 ? 2.770 10.897 13.267 1.00 71.62 90 GLU A CA 1
ATOM 707 C C . GLU A 1 90 ? 2.216 9.477 13.503 1.00 71.62 90 GLU A C 1
ATOM 709 O O . GLU A 1 90 ? 2.324 8.943 14.604 1.00 71.62 90 GLU A O 1
ATOM 714 N N . CYS A 1 91 ? 1.716 8.811 12.458 1.00 70.44 91 CYS A N 1
ATOM 715 C CA . CYS A 1 91 ? 1.222 7.430 12.511 1.00 70.44 91 CYS A CA 1
ATOM 716 C C . CYS A 1 91 ? 2.338 6.399 12.768 1.00 70.44 91 CYS A C 1
ATOM 718 O O . CYS A 1 91 ? 2.120 5.361 13.385 1.00 70.44 91 CYS A O 1
ATOM 720 N N . THR A 1 92 ? 3.561 6.651 12.300 1.00 70.06 92 THR A N 1
ATOM 721 C CA . THR A 1 92 ? 4.698 5.734 12.492 1.00 70.06 92 THR A CA 1
ATOM 722 C C . THR A 1 92 ? 5.551 6.066 13.713 1.00 70.06 92 THR A C 1
ATOM 724 O O . THR A 1 92 ? 6.343 5.220 14.145 1.00 70.06 92 THR A O 1
ATOM 727 N N . ARG A 1 93 ? 5.322 7.217 14.368 1.00 69.12 93 ARG A N 1
ATOM 728 C CA . ARG A 1 93 ? 5.775 7.529 15.738 1.00 69.12 93 ARG A CA 1
ATOM 729 C C . ARG A 1 93 ? 4.962 6.752 16.768 1.00 69.12 93 ARG A C 1
ATOM 731 O O . ARG A 1 93 ? 4.284 7.262 17.654 1.00 69.12 93 ARG A O 1
ATOM 738 N N . ALA A 1 94 ? 5.183 5.457 16.679 1.00 52.97 94 ALA A N 1
ATOM 739 C CA . ALA A 1 94 ? 4.719 4.350 17.478 1.00 52.97 94 ALA A CA 1
ATOM 740 C C . ALA A 1 94 ? 4.424 4.643 18.972 1.00 52.97 94 ALA A C 1
ATOM 742 O O . ALA A 1 94 ? 3.516 4.043 19.537 1.00 52.97 94 ALA A O 1
ATOM 743 N N . HIS A 1 95 ? 5.168 5.517 19.657 1.00 60.06 95 HIS A N 1
ATOM 744 C CA . HIS A 1 95 ? 5.007 5.748 21.101 1.00 60.06 95 HIS A CA 1
ATOM 745 C C . HIS A 1 95 ? 3.978 6.818 21.492 1.00 60.06 95 HIS A C 1
ATOM 747 O O . HIS A 1 95 ? 3.742 6.984 22.685 1.00 60.06 95 HIS A O 1
ATOM 753 N N . GLN A 1 96 ? 3.385 7.535 20.536 1.00 67.44 96 GLN A N 1
ATOM 754 C CA . GLN A 1 96 ? 2.541 8.700 20.835 1.00 67.44 96 GLN A CA 1
ATOM 755 C C . GLN A 1 96 ? 1.034 8.425 20.738 1.00 67.44 96 GLN A C 1
ATOM 757 O O . GLN A 1 96 ? 0.246 9.228 21.231 1.00 67.44 96 GLN A O 1
ATOM 762 N N . HIS A 1 97 ? 0.629 7.274 20.191 1.00 74.44 97 HIS A N 1
ATOM 763 C CA . HIS A 1 97 ? -0.777 6.908 20.019 1.00 74.44 97 HIS A CA 1
ATOM 764 C C . HIS A 1 97 ? -1.053 5.437 20.374 1.00 74.44 97 HIS A C 1
ATOM 766 O O . HIS A 1 97 ? -0.161 4.587 20.406 1.00 74.44 97 HIS A O 1
ATOM 772 N N . HIS A 1 98 ? -2.327 5.130 20.627 1.00 82.19 98 HIS A N 1
ATOM 773 C CA . HIS A 1 98 ? -2.805 3.814 21.067 1.00 82.19 98 HIS A CA 1
ATOM 774 C C . HIS A 1 98 ? -3.361 2.969 19.913 1.00 82.19 98 HIS A C 1
ATOM 776 O O . HIS A 1 98 ? -4.470 2.444 19.973 1.00 82.19 98 HIS A O 1
ATOM 782 N N . MET A 1 99 ? -2.614 2.893 18.812 1.00 86.81 99 MET A N 1
ATOM 783 C CA . MET A 1 99 ? -3.017 2.130 17.627 1.00 86.81 99 MET A CA 1
ATOM 784 C C . MET A 1 99 ? -1.860 1.278 17.123 1.00 86.81 99 MET A C 1
ATOM 786 O O . MET A 1 99 ? -0.697 1.681 17.200 1.00 86.81 99 MET A O 1
ATOM 790 N N . SER A 1 100 ? -2.191 0.118 16.571 1.00 92.31 100 SER A N 1
ATOM 791 C CA . SER A 1 100 ? -1.267 -0.671 15.767 1.00 92.31 100 SER A CA 1
ATOM 792 C C . SER A 1 100 ? -1.144 -0.086 14.361 1.00 92.31 100 SER A C 1
ATOM 794 O O . SER A 1 100 ? -2.074 0.521 13.831 1.00 92.31 100 SER A O 1
ATOM 796 N N . VAL A 1 101 ? -0.010 -0.330 13.715 1.00 91.62 101 VAL A N 1
ATOM 797 C CA . VAL A 1 101 ? 0.242 0.041 12.321 1.00 91.62 101 VAL A CA 1
ATOM 798 C C . VAL A 1 101 ? 0.993 -1.105 11.656 1.00 91.62 101 VAL A C 1
ATOM 800 O O . VAL A 1 101 ? 2.141 -1.389 11.992 1.00 91.62 101 VAL A O 1
ATOM 803 N N . ALA A 1 102 ? 0.336 -1.790 10.723 1.00 93.94 102 ALA A N 1
ATOM 804 C CA . ALA A 1 102 ? 0.923 -2.901 9.983 1.00 93.94 102 ALA A CA 1
ATOM 805 C C . ALA A 1 102 ? 1.747 -2.443 8.772 1.00 93.94 102 ALA A C 1
ATOM 807 O O . ALA A 1 102 ? 2.541 -3.236 8.267 1.00 93.94 102 ALA A O 1
ATOM 808 N N . CYS A 1 103 ? 1.573 -1.191 8.327 1.00 89.06 103 CYS A N 1
ATOM 809 C CA . CYS A 1 103 ? 2.269 -0.607 7.181 1.00 89.06 103 CYS A CA 1
ATOM 810 C C . CYS A 1 103 ? 3.788 -0.810 7.269 1.00 89.06 103 CYS A C 1
ATOM 812 O O . CYS A 1 103 ? 4.388 -0.667 8.335 1.00 89.06 103 CYS A O 1
ATOM 814 N N . VAL A 1 104 ? 4.415 -1.108 6.131 1.00 84.81 104 VAL A N 1
ATOM 815 C CA . VAL A 1 104 ? 5.854 -1.366 6.038 1.00 84.81 104 VAL A CA 1
ATOM 816 C C . VAL A 1 104 ? 6.478 -0.426 5.014 1.00 84.81 104 VAL A C 1
ATOM 818 O O . VAL A 1 104 ? 5.987 -0.286 3.899 1.00 84.81 104 VAL A O 1
ATOM 821 N N . PHE A 1 105 ? 7.598 0.184 5.387 1.00 80.25 105 PHE A N 1
ATOM 822 C CA . PHE A 1 105 ? 8.442 0.983 4.514 1.00 80.25 105 PHE A CA 1
ATOM 823 C C . PHE A 1 105 ? 9.896 0.543 4.694 1.00 80.25 105 PHE A C 1
ATOM 825 O O . PHE A 1 105 ? 10.490 0.732 5.756 1.00 80.25 105 PHE A O 1
ATOM 832 N N . LEU A 1 106 ? 10.459 -0.083 3.659 1.00 73.44 106 LEU A N 1
ATOM 833 C CA . LEU A 1 106 ? 11.843 -0.564 3.633 1.00 73.44 106 LEU A CA 1
ATOM 834 C C . LEU A 1 106 ? 12.617 0.252 2.596 1.00 73.44 106 LEU A C 1
ATOM 836 O O . LEU A 1 106 ? 12.669 -0.150 1.440 1.00 73.44 106 LEU A O 1
ATOM 840 N N . PRO A 1 107 ? 13.178 1.408 2.958 1.00 65.50 107 PRO A N 1
ATOM 841 C CA . PRO A 1 107 ? 13.949 2.219 2.029 1.00 65.50 107 PRO A CA 1
ATOM 842 C C . PRO A 1 107 ? 15.410 1.768 1.892 1.00 65.50 107 PRO A C 1
ATOM 844 O O . PRO A 1 107 ? 16.113 2.255 1.011 1.00 65.50 107 PRO A O 1
ATOM 847 N N . ASP A 1 108 ? 15.888 0.876 2.769 1.00 68.12 108 ASP A N 1
ATOM 848 C CA . ASP A 1 108 ? 17.289 0.463 2.814 1.00 68.12 108 ASP A CA 1
ATOM 849 C C . ASP A 1 108 ? 17.493 -1.049 2.584 1.00 68.12 108 ASP A C 1
ATOM 851 O O . ASP A 1 108 ? 16.646 -1.891 2.899 1.00 68.12 108 ASP A O 1
ATOM 855 N N . LYS A 1 109 ? 18.662 -1.406 2.034 1.00 67.81 109 LYS A N 1
ATOM 856 C CA . LYS A 1 109 ? 19.041 -2.795 1.717 1.00 67.81 109 LYS A CA 1
ATOM 857 C C . LYS A 1 109 ? 19.091 -3.697 2.953 1.00 67.81 109 LYS A C 1
ATOM 859 O O . LYS A 1 109 ? 18.667 -4.847 2.885 1.00 67.81 109 LYS A O 1
ATOM 864 N N . LYS A 1 110 ? 19.610 -3.199 4.084 1.00 73.62 110 LYS A N 1
ATOM 865 C CA . LYS A 1 110 ? 19.723 -3.980 5.333 1.00 73.62 110 LYS A CA 1
ATOM 866 C C . LYS A 1 110 ? 18.342 -4.334 5.888 1.00 73.62 110 LYS A C 1
ATOM 868 O O . LYS A 1 110 ? 18.193 -5.334 6.586 1.00 73.62 110 LYS A O 1
ATOM 873 N N . ALA A 1 111 ? 17.340 -3.527 5.566 1.00 71.06 111 ALA A N 1
ATOM 874 C CA . ALA A 1 111 ? 15.951 -3.739 5.911 1.00 71.06 111 ALA A CA 1
ATOM 875 C C . ALA A 1 111 ? 15.220 -4.686 4.949 1.00 71.06 111 ALA A C 1
ATOM 877 O O . ALA A 1 111 ? 14.158 -5.180 5.319 1.00 71.06 111 ALA A O 1
ATOM 878 N N . GLY A 1 112 ? 15.789 -4.976 3.773 1.00 74.56 112 GLY A N 1
ATOM 879 C CA . GLY A 1 112 ? 15.216 -5.869 2.761 1.00 74.56 112 GLY A CA 1
ATOM 880 C C . GLY A 1 112 ? 14.724 -5.170 1.492 1.00 74.56 112 GLY A C 1
ATOM 881 O O . GLY A 1 112 ? 14.002 -5.786 0.707 1.00 74.56 112 GLY A O 1
ATOM 882 N N . PHE A 1 113 ? 15.090 -3.902 1.265 1.00 75.81 113 PHE A N 1
ATOM 883 C CA . PHE A 1 113 ? 14.796 -3.221 0.002 1.00 75.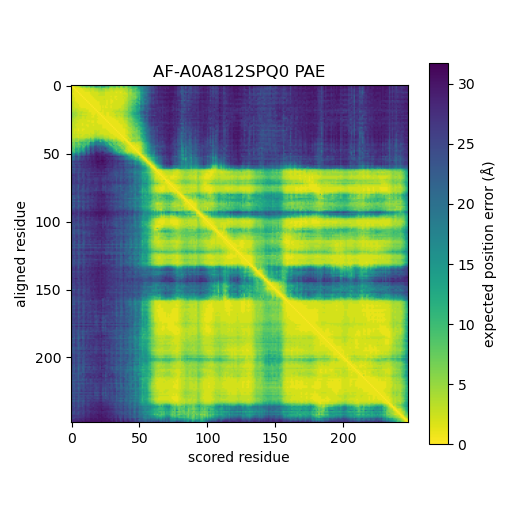81 113 PHE A CA 1
ATOM 884 C C . PHE A 1 113 ? 15.405 -3.972 -1.192 1.00 75.81 113 PHE A C 1
ATOM 886 O O . PHE A 1 113 ? 16.541 -4.442 -1.126 1.00 75.81 113 PHE A O 1
ATOM 893 N N . GLY A 1 114 ? 14.641 -4.091 -2.280 1.00 74.69 114 GLY A N 1
ATOM 894 C CA . GLY A 1 114 ? 15.053 -4.824 -3.481 1.00 74.69 114 GLY A CA 1
ATOM 895 C C . GLY A 1 114 ? 14.878 -6.347 -3.410 1.00 74.69 114 GLY A C 1
ATOM 896 O O . GLY A 1 114 ? 15.115 -7.033 -4.400 1.00 74.69 114 GLY A O 1
ATOM 897 N N . LEU A 1 115 ? 14.467 -6.906 -2.263 1.00 83.62 115 LEU A N 1
ATOM 898 C CA . LEU A 1 115 ? 14.238 -8.346 -2.130 1.00 83.62 115 LEU A CA 1
ATOM 899 C C . LEU A 1 115 ? 12.834 -8.754 -2.597 1.00 83.62 115 LEU A C 1
ATOM 901 O O . LEU A 1 115 ? 11.865 -7.991 -2.513 1.00 83.62 115 LEU A O 1
ATOM 905 N N . HIS A 1 116 ? 12.726 -10.000 -3.056 1.00 86.62 116 HIS A N 1
ATOM 906 C CA . HIS A 1 116 ? 11.489 -10.596 -3.551 1.00 86.62 116 HIS A CA 1
ATOM 907 C C . HIS A 1 116 ? 11.024 -11.723 -2.638 1.00 86.62 116 HIS A C 1
ATOM 909 O O . HIS A 1 116 ? 11.783 -12.641 -2.333 1.00 86.62 116 HIS A O 1
ATOM 915 N N . ALA A 1 117 ? 9.751 -11.671 -2.261 1.00 91.44 117 ALA A N 1
ATOM 916 C CA . ALA A 1 117 ? 9.092 -12.726 -1.514 1.00 91.44 117 ALA A CA 1
ATOM 917 C C . ALA A 1 117 ? 8.343 -13.675 -2.465 1.00 91.44 117 ALA A C 1
ATOM 919 O O . ALA A 1 117 ? 7.650 -13.186 -3.364 1.00 91.44 117 ALA A O 1
ATOM 920 N N . PRO A 1 118 ? 8.457 -15.004 -2.280 1.00 92.81 118 PRO A N 1
ATOM 921 C CA . PRO A 1 118 ? 7.740 -15.978 -3.095 1.00 92.81 118 PRO A CA 1
ATOM 922 C C . PRO A 1 118 ? 6.231 -15.827 -2.909 1.00 92.81 118 PRO A C 1
ATOM 924 O O . PRO A 1 118 ? 5.755 -15.624 -1.792 1.00 92.81 118 PRO A O 1
ATOM 927 N N . ASP A 1 119 ? 5.498 -15.943 -4.010 1.00 92.38 119 ASP A N 1
ATOM 928 C CA . ASP A 1 119 ? 4.044 -15.890 -4.021 1.00 92.38 119 ASP A CA 1
ATOM 929 C C . ASP A 1 119 ? 3.480 -17.319 -3.952 1.00 92.38 119 ASP A C 1
ATOM 931 O O . ASP A 1 119 ? 3.706 -18.107 -4.875 1.00 92.38 119 ASP A O 1
ATOM 935 N N . PRO A 1 120 ? 2.762 -17.692 -2.877 1.00 92.00 120 PRO A N 1
ATOM 936 C CA . PRO A 1 120 ? 2.261 -19.053 -2.708 1.00 92.00 120 PRO A CA 1
ATOM 937 C C . PRO A 1 120 ? 1.194 -19.431 -3.744 1.00 92.00 120 PRO A C 1
ATOM 939 O O . PRO A 1 120 ? 0.985 -20.617 -3.982 1.00 92.00 120 PRO A O 1
ATOM 942 N N . ASP A 1 121 ? 0.546 -18.452 -4.383 1.00 89.69 121 ASP A N 1
ATOM 943 C CA . ASP A 1 121 ? -0.473 -18.691 -5.407 1.00 89.69 121 ASP A CA 1
ATOM 944 C C . ASP A 1 121 ? 0.113 -18.677 -6.831 1.00 89.69 121 ASP A C 1
ATOM 946 O O . ASP A 1 121 ? -0.637 -18.691 -7.810 1.00 89.69 121 ASP A O 1
ATOM 950 N N . ALA A 1 122 ? 1.434 -18.537 -6.982 1.00 87.31 122 ALA A N 1
ATOM 951 C CA . ALA A 1 122 ? 2.088 -18.475 -8.283 1.00 87.31 122 ALA A CA 1
ATOM 952 C C . ALA A 1 122 ? 3.469 -19.143 -8.242 1.00 87.31 122 ALA A C 1
ATOM 954 O O . ALA A 1 122 ? 4.483 -18.514 -7.937 1.00 87.31 122 ALA A O 1
ATOM 955 N N . GLU A 1 123 ? 3.503 -20.426 -8.607 1.00 88.75 123 GLU A N 1
ATOM 956 C CA . GLU A 1 123 ? 4.719 -21.240 -8.605 1.00 88.75 123 GLU A CA 1
ATOM 957 C C . GLU A 1 123 ? 5.873 -20.563 -9.364 1.00 88.75 123 GLU A C 1
ATOM 959 O O . GLU A 1 123 ? 5.725 -20.091 -10.495 1.00 88.75 123 GLU A O 1
ATOM 964 N N . GLY A 1 124 ? 7.033 -20.482 -8.704 1.00 86.19 124 GLY A N 1
ATOM 965 C CA . GLY A 1 124 ? 8.243 -19.866 -9.251 1.00 86.19 124 GLY A CA 1
ATOM 966 C C . GLY A 1 124 ? 8.183 -18.342 -9.415 1.00 86.19 124 GLY A C 1
ATOM 967 O O . GLY A 1 124 ? 9.124 -17.761 -9.956 1.00 86.19 124 GLY A O 1
ATOM 968 N N . LYS A 1 125 ? 7.113 -17.674 -8.962 1.00 87.94 125 LYS A N 1
ATOM 969 C CA . LYS A 1 125 ? 6.951 -16.216 -9.043 1.00 87.94 125 LYS A CA 1
ATOM 970 C C . LYS A 1 125 ? 6.968 -15.576 -7.653 1.00 87.94 125 LYS A C 1
ATOM 972 O O . LYS A 1 125 ? 6.756 -16.218 -6.628 1.00 87.94 125 LYS A O 1
ATOM 977 N N . CYS A 1 126 ? 7.256 -14.278 -7.629 1.00 91.12 126 CYS A N 1
ATOM 978 C CA . CYS A 1 126 ? 7.118 -13.433 -6.445 1.00 91.12 126 CYS A CA 1
ATOM 979 C C . CYS A 1 126 ? 5.832 -12.599 -6.527 1.00 91.12 126 CYS A C 1
ATOM 981 O O . CYS A 1 126 ? 5.200 -12.565 -7.579 1.00 91.12 126 CYS A O 1
ATOM 983 N N . PHE A 1 127 ? 5.475 -11.872 -5.464 1.00 90.50 127 PHE A N 1
ATOM 984 C CA . PHE A 1 127 ? 4.245 -11.059 -5.426 1.00 90.50 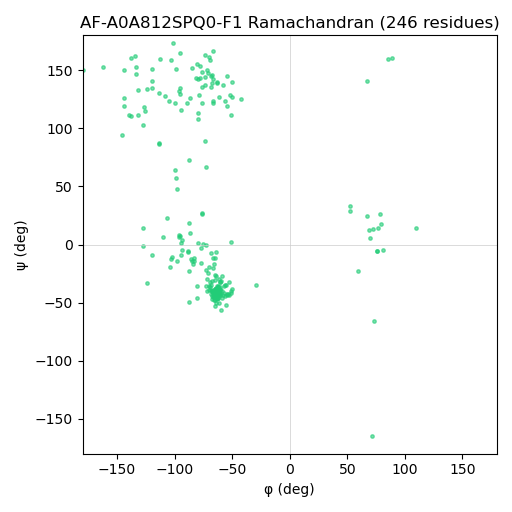127 PHE A CA 1
ATOM 985 C C . PHE A 1 127 ? 4.228 -9.862 -6.392 1.00 90.50 127 PHE A C 1
ATOM 987 O O . PHE A 1 127 ? 3.192 -9.229 -6.594 1.00 90.50 127 PHE A O 1
ATOM 994 N N . CYS A 1 128 ? 5.366 -9.506 -6.989 1.00 86.06 128 CYS A N 1
ATOM 995 C CA . CYS A 1 128 ? 5.499 -8.288 -7.785 1.00 86.06 128 CYS A CA 1
ATOM 996 C C . CYS A 1 128 ? 4.486 -8.133 -8.932 1.00 86.06 128 CYS A C 1
ATOM 998 O O . CYS A 1 128 ? 3.957 -7.030 -9.058 1.00 86.06 128 CYS A O 1
ATOM 1000 N N . PRO A 1 129 ? 4.158 -9.168 -9.733 1.00 83.62 129 PRO A N 1
ATOM 1001 C CA . PRO A 1 129 ? 3.155 -9.036 -10.786 1.00 83.62 129 PRO A CA 1
ATOM 1002 C C . PRO A 1 129 ? 1.778 -8.632 -10.252 1.00 83.62 129 PRO A C 1
ATOM 1004 O O . PRO A 1 129 ? 1.062 -7.909 -10.928 1.00 83.62 129 PRO A O 1
ATOM 1007 N N . ARG A 1 130 ? 1.417 -9.047 -9.029 1.00 87.38 130 ARG A N 1
ATOM 1008 C CA . ARG A 1 130 ? 0.149 -8.662 -8.393 1.00 87.38 130 ARG A CA 1
ATOM 1009 C C . ARG A 1 130 ? 0.218 -7.267 -7.780 1.00 87.38 130 ARG A C 1
ATOM 1011 O O . ARG A 1 130 ? -0.671 -6.451 -7.978 1.00 87.38 130 ARG A O 1
ATOM 1018 N N . LEU A 1 131 ? 1.289 -6.969 -7.049 1.00 85.56 131 LEU A N 1
ATOM 1019 C CA . LEU A 1 131 ? 1.412 -5.691 -6.338 1.00 85.56 131 LEU A CA 1
ATOM 1020 C C . LEU A 1 131 ? 1.645 -4.512 -7.276 1.00 85.56 131 LEU A C 1
ATOM 1022 O O . LEU A 1 131 ? 1.282 -3.379 -6.961 1.00 85.56 131 LEU A O 1
ATOM 1026 N N . TYR A 1 132 ? 2.296 -4.767 -8.406 1.00 80.12 132 TYR A N 1
ATOM 1027 C CA . TYR A 1 132 ? 2.746 -3.711 -9.293 1.00 80.12 132 TYR A CA 1
ATOM 1028 C C . TYR A 1 132 ? 2.137 -3.784 -10.696 1.00 80.12 132 TYR A C 1
ATOM 1030 O O . TYR A 1 132 ? 2.255 -2.802 -11.433 1.00 80.12 132 TYR A O 1
ATOM 1038 N N . GLY A 1 133 ? 1.430 -4.869 -11.029 1.00 75.94 133 GLY A N 1
ATOM 1039 C CA . GLY A 1 133 ? 0.786 -5.085 -12.323 1.00 75.94 133 GLY A CA 1
ATOM 1040 C C . GLY A 1 133 ? 1.780 -5.361 -13.452 1.00 75.94 133 GLY A C 1
ATOM 1041 O O . GLY A 1 133 ? 2.970 -5.599 -13.232 1.00 75.94 133 GLY A O 1
ATOM 1042 N N . ALA A 1 134 ? 1.290 -5.257 -14.686 1.00 64.69 134 ALA A N 1
ATOM 1043 C CA . ALA A 1 134 ? 2.057 -5.461 -15.913 1.00 64.69 134 ALA A CA 1
ATOM 1044 C C . ALA A 1 134 ? 2.990 -4.286 -16.277 1.00 64.69 134 ALA A C 1
ATOM 1046 O O . ALA A 1 134 ? 3.279 -4.084 -17.460 1.00 64.69 134 ALA A O 1
ATOM 1047 N N . ARG A 1 135 ? 3.468 -3.469 -15.316 1.00 61.97 135 ARG A N 1
ATOM 1048 C CA . ARG A 1 135 ? 4.443 -2.436 -15.709 1.00 61.97 135 ARG A CA 1
ATOM 1049 C C . ARG A 1 135 ? 5.699 -3.129 -16.228 1.00 61.97 135 ARG A C 1
ATOM 1051 O O . ARG A 1 135 ? 6.132 -4.170 -15.729 1.00 61.97 135 ARG A O 1
ATOM 1058 N N . SER A 1 136 ? 6.241 -2.565 -17.295 1.00 50.88 136 SER A N 1
ATOM 1059 C CA . SER A 1 136 ? 7.337 -3.191 -18.004 1.00 50.88 136 SER A CA 1
ATOM 1060 C C . SER A 1 136 ? 8.611 -3.156 -17.157 1.00 50.88 136 SER A C 1
ATOM 1062 O O . SER A 1 136 ? 8.765 -2.344 -16.240 1.00 50.88 136 SER A O 1
ATOM 1064 N N . LYS A 1 137 ? 9.545 -4.054 -17.473 1.00 50.06 137 LYS A N 1
ATOM 1065 C CA . LYS A 1 137 ? 10.883 -4.082 -16.871 1.00 50.06 137 LYS A CA 1
ATOM 1066 C C . LYS A 1 137 ? 11.530 -2.690 -16.928 1.00 50.06 137 LYS A C 1
ATOM 1068 O O . LYS A 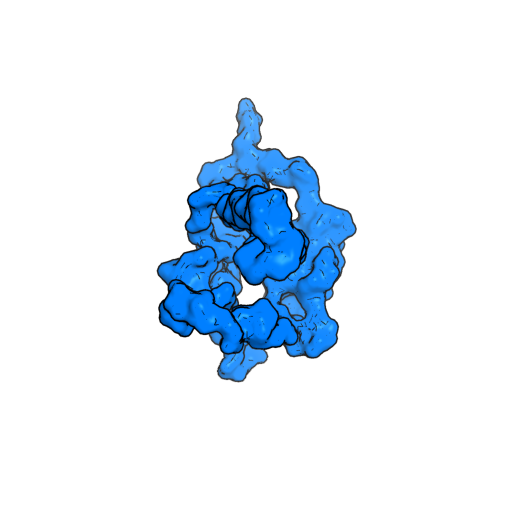1 137 ? 12.138 -2.250 -15.961 1.00 50.06 137 LYS A O 1
ATOM 1073 N N . GLU A 1 138 ? 11.316 -1.963 -18.013 1.00 47.91 138 GLU A N 1
ATOM 1074 C CA . GLU A 1 138 ? 11.826 -0.613 -18.242 1.00 47.91 138 GLU A CA 1
ATOM 1075 C C . GLU A 1 138 ? 11.211 0.415 -17.267 1.00 47.91 138 GLU A C 1
ATOM 1077 O O . GLU A 1 138 ? 11.938 1.228 -16.706 1.00 47.91 138 GLU A O 1
ATOM 1082 N N . VAL A 1 139 ? 9.909 0.322 -16.959 1.00 49.88 139 VAL A N 1
ATOM 1083 C CA . VAL A 1 139 ? 9.221 1.192 -15.973 1.00 49.88 139 VAL A CA 1
ATOM 1084 C C . VAL A 1 139 ? 9.642 0.891 -14.524 1.00 49.88 139 VAL A C 1
ATOM 1086 O O . VAL A 1 139 ? 9.561 1.763 -13.661 1.00 49.88 139 VAL A O 1
ATOM 1089 N N . PHE A 1 140 ? 10.114 -0.327 -14.247 1.00 48.47 140 PHE A N 1
ATOM 1090 C CA . PHE A 1 140 ? 10.676 -0.729 -12.949 1.00 48.47 140 PHE A CA 1
ATOM 1091 C C . PHE A 1 140 ? 12.216 -0.634 -12.881 1.00 48.47 140 PHE A C 1
ATOM 1093 O O . PHE A 1 140 ? 12.802 -1.051 -11.887 1.00 48.47 140 PHE A O 1
ATOM 1100 N N . GLY A 1 141 ? 12.892 -0.098 -13.907 1.00 47.59 141 GLY A N 1
ATOM 1101 C CA . GLY A 1 141 ? 14.347 0.131 -13.886 1.00 47.59 141 GLY A CA 1
ATOM 1102 C C . GLY A 1 141 ? 15.222 -1.110 -14.122 1.00 47.59 141 GLY A C 1
ATOM 1103 O O . GLY A 1 141 ? 16.351 -1.168 -13.653 1.00 47.59 141 GLY A O 1
ATOM 1104 N N . TYR A 1 142 ? 14.726 -2.129 -14.825 1.00 47.38 142 TYR A N 1
ATOM 1105 C CA . TYR A 1 142 ? 15.426 -3.413 -14.994 1.00 47.38 142 TYR A CA 1
ATOM 1106 C C . TYR A 1 142 ? 16.433 -3.516 -16.137 1.00 47.38 142 TYR A C 1
ATOM 1108 O O . TYR A 1 142 ? 17.107 -4.545 -16.210 1.00 47.38 142 TYR A O 1
ATOM 1116 N N . LYS A 1 143 ? 16.482 -2.573 -17.082 1.00 40.66 143 LYS A N 1
ATOM 1117 C CA . LYS A 1 143 ? 17.290 -2.785 -18.295 1.00 40.66 143 LYS A CA 1
ATOM 1118 C C . LYS A 1 143 ? 18.336 -1.732 -18.605 1.00 40.66 143 LYS A C 1
ATOM 1120 O O . LYS A 1 143 ? 19.392 -2.131 -19.076 1.00 40.66 143 LYS A O 1
ATOM 1125 N N . ASP A 1 144 ? 18.110 -0.462 -18.280 1.00 45.53 144 ASP A N 1
ATOM 1126 C CA . ASP A 1 144 ? 18.971 0.588 -18.843 1.00 45.53 144 ASP A CA 1
ATOM 1127 C C . ASP A 1 144 ? 19.588 1.540 -17.810 1.00 45.53 144 ASP A C 1
ATOM 1129 O O . ASP A 1 144 ? 20.380 2.400 -18.184 1.00 45.53 144 ASP A O 1
ATOM 1133 N N . ASP A 1 145 ? 19.291 1.382 -16.515 1.00 51.28 145 ASP A N 1
ATOM 1134 C CA . ASP A 1 145 ? 19.961 2.153 -15.461 1.00 51.28 145 ASP A CA 1
ATOM 1135 C C . ASP A 1 145 ? 21.059 1.310 -14.803 1.00 51.28 145 ASP A C 1
ATOM 1137 O O . ASP A 1 145 ? 20.997 0.916 -13.637 1.00 51.28 145 ASP A O 1
ATOM 1141 N N . GLU A 1 146 ? 22.061 0.965 -15.617 1.00 53.06 146 GLU A N 1
ATOM 1142 C CA . GLU A 1 146 ? 23.267 0.254 -15.182 1.00 53.06 146 GLU A CA 1
ATOM 1143 C C . GLU A 1 146 ? 23.927 0.985 -13.999 1.00 53.06 146 GLU A C 1
ATOM 1145 O O . GLU A 1 146 ? 24.432 0.340 -13.083 1.00 53.06 146 GLU A O 1
ATOM 1150 N N . ALA A 1 147 ? 23.819 2.320 -13.953 1.00 52.53 147 ALA A N 1
ATOM 1151 C CA . ALA A 1 147 ? 24.254 3.138 -12.828 1.00 52.53 147 ALA A CA 1
ATOM 1152 C C . ALA A 1 147 ? 23.442 2.845 -11.557 1.00 52.53 147 ALA A C 1
ATOM 1154 O O . ALA A 1 147 ? 24.043 2.485 -10.549 1.00 52.53 147 ALA A O 1
ATOM 1155 N N . ALA A 1 148 ? 22.105 2.887 -11.593 1.00 52.50 148 ALA A N 1
ATOM 1156 C CA . ALA A 1 148 ? 21.279 2.558 -10.426 1.00 52.50 148 ALA A CA 1
ATOM 1157 C C . ALA A 1 148 ? 21.450 1.101 -9.963 1.00 52.50 148 ALA A C 1
ATOM 1159 O O . ALA A 1 148 ? 21.450 0.833 -8.763 1.00 52.50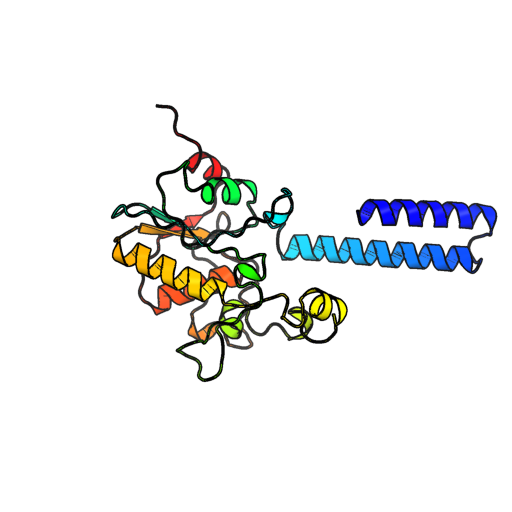 148 ALA A O 1
ATOM 1160 N N . PHE A 1 149 ? 21.634 0.145 -10.879 1.00 54.47 149 PHE A N 1
ATOM 1161 C CA . PHE A 1 149 ? 21.908 -1.253 -10.530 1.00 54.47 149 PHE A CA 1
ATOM 1162 C C . PHE A 1 149 ? 23.282 -1.420 -9.864 1.00 54.47 149 PHE A C 1
ATOM 1164 O O . PHE A 1 149 ? 23.386 -2.091 -8.834 1.00 54.47 149 PHE A O 1
ATOM 1171 N N . LEU A 1 150 ? 24.329 -0.781 -10.401 1.00 57.34 150 LEU A N 1
ATOM 1172 C CA . LEU A 1 150 ? 25.678 -0.787 -9.825 1.00 57.34 150 LEU A CA 1
ATOM 1173 C C . LEU A 1 150 ? 25.721 -0.060 -8.470 1.00 57.34 150 LEU A C 1
ATOM 1175 O O . LEU A 1 150 ? 26.251 -0.609 -7.504 1.00 57.34 150 LEU A O 1
ATOM 1179 N N . GLU A 1 151 ? 25.088 1.110 -8.353 1.00 56.09 151 GLU A N 1
ATOM 1180 C CA . GLU A 1 151 ? 24.898 1.837 -7.087 1.00 56.09 151 GLU A CA 1
ATOM 1181 C C . GLU A 1 151 ? 24.081 1.005 -6.078 1.00 56.09 151 GLU A C 1
ATOM 1183 O O . GLU A 1 151 ? 24.325 1.014 -4.862 1.00 56.09 151 GLU A O 1
ATOM 1188 N N . ASN A 1 152 ? 23.154 0.179 -6.570 1.00 54.81 152 ASN A N 1
ATOM 1189 C CA . ASN A 1 152 ? 22.384 -0.752 -5.758 1.00 54.81 152 ASN A CA 1
ATOM 1190 C C . ASN A 1 152 ? 23.075 -2.124 -5.552 1.00 54.81 152 ASN A C 1
ATOM 1192 O O . ASN A 1 152 ? 22.434 -3.059 -5.079 1.00 54.81 152 ASN A O 1
ATOM 1196 N N . ASN A 1 153 ? 24.395 -2.246 -5.767 1.00 56.06 153 ASN A N 1
ATOM 1197 C CA . ASN A 1 153 ? 25.190 -3.482 -5.601 1.00 56.06 153 ASN A CA 1
ATOM 1198 C C . ASN A 1 153 ? 24.621 -4.704 -6.351 1.00 56.06 153 ASN A C 1
ATOM 1200 O O . ASN A 1 153 ? 24.703 -5.833 -5.867 1.00 56.06 153 ASN A O 1
ATOM 1204 N N . GLY A 1 154 ? 24.005 -4.485 -7.505 1.00 57.19 154 GLY A N 1
ATOM 1205 C CA . GLY A 1 154 ? 23.410 -5.541 -8.312 1.00 57.19 154 GLY A CA 1
ATOM 1206 C C . GLY A 1 154 ? 22.041 -6.032 -7.833 1.00 57.19 154 GLY A C 1
ATOM 1207 O O . GLY A 1 154 ? 21.610 -7.116 -8.226 1.00 57.19 154 GLY A O 1
ATOM 1208 N N . LEU A 1 155 ? 21.351 -5.261 -6.987 1.00 53.94 155 LEU A N 1
ATOM 1209 C CA . LEU A 1 155 ? 19.949 -5.500 -6.650 1.00 53.94 155 LEU A CA 1
ATOM 1210 C C . LEU A 1 155 ? 19.024 -4.582 -7.463 1.00 53.94 155 LEU A C 1
ATOM 1212 O O . LEU A 1 155 ? 19.404 -3.456 -7.792 1.00 53.94 155 LEU A O 1
ATOM 1216 N N . PRO A 1 156 ? 17.784 -5.001 -7.756 1.00 56.44 156 PRO A N 1
ATOM 1217 C CA . PRO A 1 156 ? 16.794 -4.105 -8.337 1.00 56.44 156 PRO A CA 1
ATOM 1218 C C . PRO A 1 156 ? 16.363 -3.026 -7.327 1.00 56.44 156 PRO A C 1
ATOM 1220 O O . PRO A 1 156 ? 16.258 -3.287 -6.128 1.00 56.44 156 PRO A O 1
ATOM 1223 N N . ILE A 1 157 ? 16.080 -1.808 -7.797 1.00 61.88 157 ILE A N 1
ATOM 1224 C CA . ILE A 1 157 ? 15.594 -0.673 -6.976 1.00 61.88 157 ILE A CA 1
ATOM 1225 C C . ILE A 1 157 ? 14.102 -0.786 -6.597 1.00 61.88 157 ILE A C 1
ATOM 1227 O O . ILE A 1 157 ? 13.398 0.207 -6.427 1.00 61.88 157 ILE A O 1
ATOM 1231 N N . TRP A 1 158 ? 13.588 -2.008 -6.518 1.00 69.25 158 TRP A N 1
ATOM 1232 C CA . TRP A 1 158 ? 12.194 -2.339 -6.238 1.00 69.25 158 TRP A CA 1
ATOM 1233 C C . TRP A 1 158 ? 12.133 -3.813 -5.800 1.00 69.25 158 TRP A C 1
ATOM 1235 O O . TRP A 1 158 ? 12.983 -4.617 -6.172 1.00 69.25 158 TRP A O 1
ATOM 1245 N N . GLY A 1 159 ? 11.144 -4.187 -4.990 1.00 78.31 159 GLY A N 1
ATOM 1246 C CA . GLY A 1 159 ? 11.027 -5.548 -4.462 1.00 78.31 159 GLY A CA 1
ATOM 1247 C C . GLY A 1 159 ? 9.798 -5.706 -3.580 1.00 78.31 159 GLY A C 1
ATOM 1248 O O . GLY A 1 159 ? 9.351 -4.738 -2.975 1.00 78.31 159 GLY A O 1
ATOM 1249 N N . CYS A 1 160 ? 9.225 -6.909 -3.522 1.00 87.94 160 CYS A N 1
ATOM 1250 C CA . CYS A 1 160 ? 7.989 -7.182 -2.778 1.00 87.94 160 CYS A CA 1
ATOM 1251 C C . CYS A 1 160 ? 8.202 -7.730 -1.361 1.00 87.94 160 CYS A C 1
ATOM 1253 O O . CYS A 1 160 ? 7.236 -8.109 -0.708 1.00 87.94 160 CYS A O 1
ATOM 1255 N N . GLU A 1 161 ? 9.431 -7.775 -0.849 1.00 89.88 161 GLU A N 1
ATOM 1256 C CA . GLU A 1 161 ? 9.697 -8.308 0.494 1.00 89.88 161 GLU A CA 1
ATOM 1257 C C . GLU A 1 161 ? 8.966 -7.544 1.614 1.00 89.88 161 GLU A C 1
ATOM 1259 O O . GLU A 1 161 ? 8.510 -8.151 2.584 1.00 89.88 161 GLU A O 1
ATOM 1264 N N . TRP A 1 162 ? 8.756 -6.233 1.451 1.00 89.69 162 TRP A N 1
ATOM 1265 C CA . TRP A 1 162 ? 7.939 -5.436 2.377 1.00 89.69 162 TRP A CA 1
ATOM 1266 C C . TRP A 1 162 ? 6.528 -6.015 2.550 1.00 89.69 162 TRP A C 1
ATOM 1268 O O . TRP A 1 162 ? 5.990 -5.979 3.653 1.00 89.69 162 TRP A O 1
ATOM 1278 N N . PHE A 1 163 ? 5.955 -6.597 1.492 1.00 93.00 163 PHE A N 1
ATOM 1279 C CA . PHE A 1 163 ? 4.604 -7.145 1.502 1.00 93.00 163 PHE A CA 1
ATOM 1280 C C . PHE A 1 163 ? 4.526 -8.407 2.358 1.00 93.00 163 PHE A C 1
ATOM 1282 O O . PHE A 1 163 ? 3.604 -8.569 3.147 1.00 93.00 163 PHE A O 1
ATOM 1289 N N . ARG A 1 164 ? 5.549 -9.267 2.301 1.00 94.69 164 ARG A N 1
ATOM 1290 C CA . ARG A 1 164 ? 5.638 -10.441 3.179 1.00 94.69 164 ARG A CA 1
ATOM 1291 C C . ARG A 1 164 ? 5.743 -10.040 4.649 1.00 94.69 164 ARG A C 1
ATOM 1293 O O . ARG A 1 164 ? 5.145 -10.686 5.507 1.00 94.69 164 ARG A O 1
ATOM 1300 N N . GLN A 1 165 ? 6.510 -8.993 4.954 1.00 93.62 165 GLN A N 1
ATOM 1301 C CA . GLN A 1 165 ? 6.588 -8.458 6.314 1.00 93.62 165 GLN A CA 1
ATOM 1302 C C . GLN A 1 165 ? 5.247 -7.856 6.755 1.00 93.62 165 GLN A C 1
ATOM 1304 O O . GLN A 1 165 ? 4.818 -8.082 7.885 1.00 93.62 165 GLN A O 1
ATOM 1309 N N . TRP A 1 166 ? 4.570 -7.147 5.856 1.00 96.25 166 TRP A N 1
ATOM 1310 C CA . TRP A 1 166 ? 3.234 -6.615 6.085 1.00 96.25 166 TRP A CA 1
ATOM 1311 C C . TRP A 1 166 ? 2.208 -7.730 6.356 1.00 96.25 166 TRP A C 1
ATOM 1313 O O . TRP A 1 166 ? 1.474 -7.630 7.337 1.00 96.25 166 TRP A O 1
ATOM 1323 N N . CYS A 1 167 ? 2.224 -8.840 5.604 1.00 96.75 167 CYS A N 1
ATOM 1324 C CA . CYS A 1 167 ? 1.348 -9.991 5.859 1.00 96.75 167 CYS A CA 1
ATOM 1325 C C . CYS A 1 167 ? 1.511 -10.521 7.289 1.00 96.75 167 CYS A C 1
ATOM 1327 O O . CYS A 1 167 ? 0.519 -10.723 7.980 1.00 96.75 167 CYS A O 1
ATOM 1329 N N . LYS A 1 168 ? 2.752 -10.658 7.779 1.00 96.81 168 LYS A N 1
ATOM 1330 C CA . LYS A 1 168 ? 3.013 -11.088 9.167 1.00 96.81 168 LYS A CA 1
ATOM 1331 C C . LYS A 1 168 ? 2.443 -10.116 10.198 1.00 96.81 168 LYS A C 1
ATOM 1333 O O . LYS A 1 168 ? 1.945 -10.538 11.238 1.00 96.81 168 LYS A O 1
ATOM 1338 N N . ASN A 1 169 ? 2.528 -8.814 9.926 1.00 97.00 169 ASN A N 1
ATOM 1339 C CA . ASN A 1 169 ? 1.968 -7.793 10.807 1.00 97.00 169 ASN A CA 1
ATOM 1340 C C . ASN A 1 169 ? 0.437 -7.893 10.856 1.00 97.00 169 ASN A C 1
ATOM 1342 O O . ASN A 1 169 ? -0.144 -7.844 11.938 1.00 97.00 169 ASN A O 1
ATOM 1346 N N . VAL A 1 170 ? -0.207 -8.080 9.701 1.00 97.94 170 VAL A N 1
ATOM 1347 C CA . VAL A 1 170 ? -1.655 -8.306 9.596 1.00 97.94 170 VAL A CA 1
ATOM 1348 C C . VAL A 1 170 ? -2.066 -9.575 10.336 1.00 97.94 170 VAL A C 1
ATOM 1350 O O . VAL A 1 170 ? -2.976 -9.524 11.156 1.00 97.94 170 VAL A O 1
ATOM 1353 N N . GLU A 1 171 ? -1.391 -10.699 10.092 1.00 97.75 171 GLU A N 1
ATOM 1354 C CA . GLU A 1 171 ? -1.659 -11.977 10.766 1.00 97.75 171 GLU A CA 1
ATOM 1355 C C . GLU A 1 171 ? -1.598 -11.822 12.287 1.00 97.75 171 GLU A C 1
ATOM 1357 O O . GLU A 1 171 ? -2.477 -12.301 13.007 1.00 97.75 171 GLU A O 1
ATOM 1362 N N . PHE A 1 172 ? -0.596 -11.092 12.783 1.00 97.50 172 PHE A N 1
ATOM 1363 C CA . PHE A 1 172 ? -0.474 -10.831 14.208 1.00 97.50 172 PHE A CA 1
ATOM 1364 C C . PHE A 1 172 ? -1.590 -9.912 14.729 1.00 97.50 172 PHE A C 1
ATOM 1366 O O . PHE A 1 172 ? -2.186 -10.216 15.759 1.00 97.50 172 PHE A O 1
ATOM 1373 N N . ALA A 1 173 ? -1.945 -8.843 14.012 1.00 97.50 173 ALA A N 1
ATOM 1374 C CA . ALA A 1 173 ? -3.056 -7.964 14.384 1.00 97.50 173 ALA A CA 1
ATOM 1375 C C . ALA A 1 173 ? -4.405 -8.711 14.428 1.00 97.50 173 ALA A C 1
ATOM 1377 O O . ALA A 1 173 ? -5.175 -8.553 15.379 1.00 97.50 173 ALA A O 1
ATOM 1378 N N . VAL A 1 174 ? -4.659 -9.592 13.453 1.00 97.75 174 VAL A N 1
ATOM 1379 C CA . VAL A 1 174 ? -5.837 -10.474 13.419 1.00 97.75 174 VAL A CA 1
ATOM 1380 C C . VAL A 1 174 ? -5.843 -11.424 14.617 1.00 97.75 174 VAL A C 1
ATOM 1382 O O . VAL A 1 174 ? -6.870 -11.566 15.281 1.00 97.75 174 VAL A O 1
ATOM 1385 N N . ALA A 1 175 ? -4.699 -12.025 14.962 1.00 97.19 175 ALA A N 1
ATOM 1386 C CA . ALA A 1 175 ? -4.578 -12.878 16.146 1.00 97.19 175 ALA A CA 1
ATOM 1387 C C . ALA A 1 175 ? -4.876 -12.123 17.458 1.00 97.19 175 ALA A C 1
ATOM 1389 O O . ALA A 1 175 ? -5.391 -12.715 18.408 1.00 97.19 175 ALA A O 1
ATOM 1390 N N . ARG A 1 176 ? -4.606 -10.811 17.500 1.00 96.25 176 ARG A N 1
ATOM 1391 C CA . ARG A 1 176 ? -4.968 -9.899 18.603 1.00 96.25 176 ARG A CA 1
ATOM 1392 C C . ARG A 1 176 ? -6.386 -9.311 18.477 1.00 96.25 176 ARG A C 1
ATOM 1394 O O . ARG A 1 176 ? -6.745 -8.386 19.202 1.00 96.25 176 ARG A O 1
ATOM 1401 N N . LYS A 1 177 ? -7.209 -9.804 17.542 1.00 97.38 177 LYS A N 1
ATOM 1402 C CA . LYS A 1 177 ? -8.586 -9.330 17.292 1.00 97.38 177 LYS A CA 1
ATOM 1403 C C . LYS A 1 177 ? -8.673 -7.814 17.079 1.00 97.38 177 LYS A C 1
ATOM 1405 O O . LYS A 1 177 ? -9.673 -7.195 17.436 1.00 97.38 177 LYS A O 1
ATOM 1410 N N . GLN A 1 178 ? -7.609 -7.209 16.560 1.00 96.69 178 GLN A N 1
ATOM 1411 C CA . GLN A 1 178 ? -7.558 -5.774 16.321 1.00 96.69 178 GLN A CA 1
ATOM 1412 C C . GLN A 1 178 ? -8.473 -5.403 15.159 1.00 96.69 178 GLN A C 1
ATOM 1414 O O . GLN A 1 178 ? -8.644 -6.167 14.208 1.00 96.69 178 GLN A O 1
ATOM 1419 N N . LYS A 1 179 ? -9.055 -4.207 15.230 1.00 97.25 179 LYS A N 1
ATOM 1420 C CA . LYS A 1 179 ? -9.915 -3.691 14.170 1.00 97.25 179 LYS A CA 1
ATOM 1421 C C . LYS A 1 179 ? -9.049 -3.142 13.042 1.00 97.25 179 LYS A C 1
ATOM 1423 O O . LYS A 1 179 ? -8.421 -2.096 13.210 1.00 97.25 179 LYS A O 1
ATOM 1428 N N . LEU A 1 180 ? -8.995 -3.839 11.911 1.00 97.69 180 LEU A N 1
ATOM 1429 C CA . LEU A 1 180 ? -8.182 -3.411 10.774 1.00 97.69 180 LEU A CA 1
ATOM 1430 C C . LEU A 1 180 ? -8.851 -2.251 10.030 1.00 97.69 180 LEU A C 1
ATOM 1432 O O . LEU A 1 180 ? -10.049 -2.287 9.752 1.00 97.69 180 LEU A O 1
ATOM 1436 N N . VAL A 1 181 ? -8.063 -1.235 9.686 1.00 95.31 181 VAL A N 1
ATOM 1437 C CA . VAL A 1 181 ? -8.530 -0.023 9.007 1.00 95.31 181 VAL A CA 1
ATOM 1438 C C . VAL A 1 181 ? -7.629 0.301 7.819 1.00 95.31 181 VAL A C 1
ATOM 1440 O O . VAL A 1 181 ? -6.400 0.331 7.943 1.00 95.31 181 VAL A O 1
ATOM 1443 N N . ALA A 1 182 ? -8.241 0.597 6.675 1.00 94.19 182 ALA A N 1
ATOM 1444 C CA . ALA A 1 182 ? -7.562 1.054 5.470 1.00 94.19 182 ALA A CA 1
ATOM 1445 C C . ALA A 1 182 ? -8.057 2.436 5.044 1.00 94.19 182 ALA A C 1
ATOM 1447 O O . ALA A 1 182 ? -9.263 2.688 4.989 1.00 94.19 182 ALA A O 1
ATOM 1448 N N . TYR A 1 183 ? -7.116 3.315 4.703 1.00 90.88 183 TYR A N 1
ATOM 1449 C CA . TYR A 1 183 ? -7.422 4.694 4.340 1.00 90.88 183 TYR A CA 1
ATOM 1450 C C . TYR A 1 183 ? -7.320 4.947 2.833 1.00 90.88 183 TYR A C 1
ATOM 1452 O O . TYR A 1 183 ? -6.268 4.749 2.223 1.00 90.88 183 TYR A O 1
ATOM 1460 N N . PHE A 1 184 ? -8.418 5.430 2.260 1.00 91.00 184 PHE A N 1
ATOM 1461 C CA . PHE A 1 184 ? -8.599 5.805 0.861 1.00 91.00 184 PHE A CA 1
ATOM 1462 C C . PHE A 1 184 ? -8.366 7.306 0.662 1.00 91.00 184 PHE A C 1
ATOM 1464 O O . PHE A 1 184 ? -8.357 8.090 1.612 1.00 91.00 184 PHE A O 1
ATOM 1471 N N . PHE A 1 185 ? -8.184 7.717 -0.593 1.00 85.88 185 PHE A N 1
ATOM 1472 C CA . PHE A 1 185 ? -8.271 9.127 -0.966 1.00 85.88 185 PHE A CA 1
ATOM 1473 C C . PHE A 1 185 ? -9.600 9.733 -0.520 1.00 85.88 185 PHE A C 1
ATOM 1475 O O . PHE A 1 185 ? -10.631 9.074 -0.616 1.00 85.88 185 PHE A O 1
ATOM 1482 N N . GLU A 1 186 ? -9.571 11.002 -0.119 1.00 88.25 186 GLU A N 1
ATOM 1483 C CA . GLU A 1 186 ? -10.763 11.746 0.280 1.00 88.25 186 GLU A CA 1
ATOM 1484 C C . GLU A 1 186 ? -11.891 11.641 -0.762 1.00 88.25 186 GLU A C 1
ATOM 1486 O O . GLU A 1 186 ? -11.683 11.871 -1.957 1.00 88.25 186 GLU A O 1
ATOM 1491 N N . GLY A 1 187 ? -13.089 11.247 -0.316 1.00 90.75 187 GLY A N 1
ATOM 1492 C CA . GLY A 1 187 ? -14.256 11.034 -1.170 1.00 90.75 187 GLY A CA 1
ATOM 1493 C C . GLY A 1 187 ? -14.179 9.786 -2.058 1.00 90.75 187 GLY A C 1
ATOM 1494 O O . GLY A 1 187 ? -14.961 9.653 -3.013 1.00 90.75 187 GLY A O 1
ATOM 1495 N N . GLN A 1 188 ? -13.236 8.872 -1.806 1.00 93.69 188 GLN A N 1
ATOM 1496 C CA . GLN A 1 188 ? -13.005 7.686 -2.635 1.00 93.69 188 GLN A CA 1
ATOM 1497 C C . GLN A 1 188 ? -13.000 6.364 -1.865 1.00 93.69 188 GLN A C 1
ATOM 1499 O O . GLN A 1 188 ? -12.612 5.344 -2.437 1.00 93.69 188 GLN A O 1
ATOM 1504 N N . THR A 1 189 ? -13.476 6.349 -0.619 1.00 95.12 189 THR A N 1
ATOM 1505 C CA . THR A 1 189 ? -13.723 5.124 0.157 1.00 95.12 189 THR A CA 1
ATOM 1506 C C . THR A 1 189 ? -14.388 4.037 -0.692 1.00 95.12 189 THR A C 1
ATOM 1508 O O . THR A 1 189 ? -15.422 4.257 -1.326 1.00 95.12 189 THR A O 1
ATOM 1511 N N . GLY A 1 190 ? -13.764 2.856 -0.726 1.00 94.94 190 GLY A N 1
ATOM 1512 C CA . GLY A 1 190 ? -14.258 1.678 -1.442 1.00 94.94 190 GLY A CA 1
ATOM 1513 C C . GLY A 1 190 ? -14.091 1.702 -2.968 1.00 94.94 190 GLY A C 1
ATOM 1514 O O . GLY A 1 190 ? -14.373 0.697 -3.619 1.00 94.94 190 GLY A O 1
ATOM 1515 N N . LYS A 1 191 ? -13.626 2.805 -3.567 1.00 95.94 191 LYS A N 1
ATOM 1516 C CA . LYS A 1 191 ? -13.421 2.899 -5.022 1.00 95.94 191 LYS A CA 1
ATOM 1517 C C . LYS A 1 191 ? -12.106 2.247 -5.447 1.00 95.94 191 LYS A C 1
ATOM 1519 O O . LYS A 1 191 ? -11.159 2.163 -4.672 1.00 95.94 191 LYS A O 1
ATOM 1524 N N . GLY A 1 192 ? -12.035 1.824 -6.710 1.00 92.75 192 GLY A N 1
ATOM 1525 C CA . GLY A 1 192 ? -10.788 1.368 -7.335 1.00 92.75 192 GLY A CA 1
ATOM 1526 C C . GLY A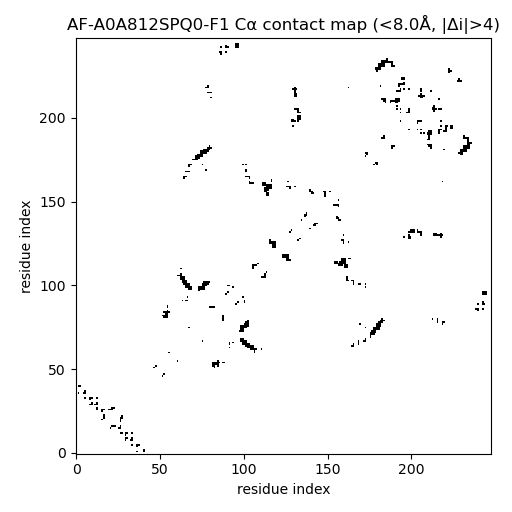 1 192 ? -10.226 0.050 -6.794 1.00 92.75 192 GLY A C 1
ATOM 1527 O O . GLY A 1 192 ? -9.078 -0.263 -7.095 1.00 92.75 192 GLY A O 1
ATOM 1528 N N . ILE A 1 193 ? -10.995 -0.709 -6.007 1.00 94.75 193 ILE A N 1
ATOM 1529 C CA . ILE A 1 193 ? -10.600 -2.031 -5.506 1.00 94.75 193 ILE A CA 1
ATOM 1530 C C . ILE A 1 193 ? -10.540 -3.025 -6.670 1.00 94.75 193 ILE A C 1
ATOM 1532 O O . ILE A 1 193 ? -11.443 -3.074 -7.503 1.00 94.75 193 ILE A O 1
ATOM 1536 N N . ILE A 1 194 ? -9.482 -3.833 -6.699 1.00 94.00 194 ILE A N 1
ATOM 1537 C CA . ILE A 1 194 ? -9.247 -4.883 -7.695 1.00 94.00 194 ILE A CA 1
ATOM 1538 C C . ILE A 1 194 ? -9.177 -6.215 -6.947 1.00 94.00 194 ILE A C 1
ATOM 1540 O O . ILE A 1 194 ? -8.622 -6.271 -5.851 1.00 94.00 194 ILE A O 1
ATOM 1544 N N . LYS A 1 195 ? -9.738 -7.291 -7.507 1.00 95.50 195 LYS A N 1
ATOM 1545 C CA . LYS A 1 195 ? -9.642 -8.622 -6.889 1.00 95.50 195 LYS A CA 1
ATOM 1546 C C . LYS A 1 195 ? -8.223 -9.171 -7.019 1.00 95.50 195 LYS A C 1
ATOM 1548 O O . LYS A 1 195 ? -7.545 -8.910 -8.009 1.00 95.50 195 LYS A O 1
ATOM 1553 N N . TRP A 1 196 ? -7.801 -9.998 -6.063 1.00 94.56 196 TRP A N 1
ATOM 1554 C CA . TRP A 1 196 ? -6.446 -10.566 -6.036 1.00 94.56 196 TRP A CA 1
ATOM 1555 C C . TRP A 1 196 ? -6.048 -11.283 -7.332 1.00 94.56 196 TRP A C 1
ATOM 1557 O O . TRP A 1 196 ? -4.946 -11.081 -7.838 1.00 94.56 196 TRP A O 1
ATOM 1567 N N . ASP A 1 197 ? -6.963 -12.070 -7.896 1.00 92.06 197 ASP A N 1
ATOM 1568 C CA . ASP A 1 197 ? -6.723 -12.830 -9.129 1.00 92.06 197 ASP A CA 1
ATOM 1569 C C . ASP A 1 197 ? -6.788 -11.965 -10.394 1.00 92.06 197 ASP A C 1
ATOM 1571 O O . ASP A 1 197 ? -6.318 -12.376 -11.454 1.00 92.06 197 ASP A O 1
ATOM 1575 N N . ASP A 1 198 ? -7.347 -10.758 -10.290 1.00 92.50 198 ASP A N 1
ATOM 1576 C CA . ASP A 1 198 ? -7.416 -9.808 -11.397 1.00 92.50 198 ASP A CA 1
ATOM 1577 C C . ASP A 1 198 ? -6.160 -8.928 -11.466 1.00 92.50 198 ASP A C 1
ATOM 1579 O O . ASP A 1 198 ? -5.821 -8.446 -12.539 1.00 92.50 198 ASP A O 1
ATOM 1583 N N . LEU A 1 199 ? -5.421 -8.754 -10.362 1.00 88.44 199 LEU A N 1
ATOM 1584 C CA . LEU A 1 199 ? -4.251 -7.865 -10.288 1.00 88.44 199 LEU A CA 1
ATOM 1585 C C . LEU A 1 199 ? -3.127 -8.196 -11.281 1.00 88.44 199 LEU A C 1
ATOM 1587 O O . LEU A 1 199 ? -2.351 -7.313 -11.638 1.00 88.44 199 LEU A O 1
ATOM 1591 N N . CYS A 1 200 ? -3.008 -9.459 -11.692 1.00 82.94 200 CYS A N 1
ATOM 1592 C CA . CYS A 1 200 ? -1.976 -9.913 -12.622 1.00 82.94 200 CYS A CA 1
ATOM 1593 C C . CYS A 1 200 ? -2.428 -9.939 -14.090 1.00 82.94 200 CYS A C 1
ATOM 1595 O O . CYS A 1 200 ? -1.644 -10.358 -14.941 1.00 82.94 200 CYS A O 1
ATOM 1597 N N . LYS A 1 201 ? -3.668 -9.531 -14.390 1.00 85.50 201 LYS A N 1
ATOM 1598 C CA . LYS A 1 201 ? -4.179 -9.463 -15.763 1.00 85.50 201 LYS A CA 1
ATOM 1599 C C . LYS A 1 201 ? -3.618 -8.243 -16.491 1.00 85.50 201 LYS A C 1
ATOM 1601 O O . LYS A 1 201 ? -3.384 -7.203 -15.882 1.00 85.50 201 LYS A O 1
ATOM 1606 N N . ASP A 1 202 ? -3.436 -8.367 -17.803 1.00 80.06 202 ASP A N 1
ATOM 1607 C CA . ASP A 1 202 ? -2.829 -7.318 -18.637 1.00 80.06 202 ASP A CA 1
ATOM 1608 C C . ASP A 1 202 ? -3.658 -6.022 -18.682 1.00 80.06 202 ASP A C 1
ATOM 1610 O O . ASP A 1 202 ? -3.109 -4.938 -18.870 1.00 80.06 202 ASP A O 1
ATOM 1614 N N . ASP A 1 203 ? -4.976 -6.118 -18.493 1.00 83.38 203 ASP A N 1
ATOM 1615 C CA . ASP A 1 203 ? -5.907 -4.988 -18.456 1.00 83.38 203 ASP A CA 1
ATOM 1616 C C . ASP A 1 203 ? -6.070 -4.374 -17.054 1.00 83.38 203 ASP A C 1
ATOM 1618 O O . ASP A 1 203 ? -6.698 -3.320 -16.904 1.00 83.38 203 ASP A O 1
ATOM 1622 N N . ALA A 1 204 ? -5.484 -4.982 -16.020 1.00 84.44 204 ALA A N 1
ATOM 1623 C CA . ALA A 1 204 ? -5.534 -4.447 -14.672 1.00 84.44 204 ALA A CA 1
ATOM 1624 C C . ALA A 1 204 ? -4.575 -3.262 -14.515 1.00 84.44 204 ALA A C 1
ATOM 1626 O O . ALA A 1 204 ? -3.356 -3.379 -14.661 1.00 84.44 204 ALA A O 1
ATOM 1627 N N . ASN A 1 205 ? -5.124 -2.108 -14.129 1.00 85.06 205 ASN A N 1
ATOM 1628 C CA . ASN A 1 205 ? -4.339 -0.929 -13.784 1.00 85.06 205 ASN A CA 1
ATOM 1629 C C . ASN A 1 205 ? -4.480 -0.585 -12.291 1.00 85.06 205 ASN A C 1
ATOM 1631 O O . ASN A 1 205 ? -5.303 0.258 -11.921 1.00 85.06 205 ASN A O 1
ATOM 1635 N N . PRO A 1 206 ? -3.653 -1.172 -11.402 1.00 83.69 206 PRO A N 1
ATOM 1636 C CA . PRO A 1 206 ? -3.670 -0.801 -9.990 1.00 83.69 206 PRO A CA 1
ATOM 1637 C C . PRO A 1 206 ? -3.232 0.658 -9.747 1.00 83.69 206 PRO A C 1
ATOM 1639 O O . PRO A 1 206 ? -3.455 1.201 -8.670 1.00 83.69 206 PRO A O 1
ATOM 1642 N N . TRP A 1 207 ? -2.667 1.338 -10.745 1.00 83.56 207 TRP A N 1
ATOM 1643 C CA . TRP A 1 207 ? -2.115 2.689 -10.632 1.00 83.56 207 TRP A CA 1
ATOM 1644 C C . TRP A 1 207 ? -2.980 3.770 -11.294 1.00 83.56 207 TRP A C 1
ATOM 1646 O O . TRP A 1 207 ? -2.476 4.840 -11.621 1.00 83.56 207 TRP A O 1
ATOM 1656 N N . ASP A 1 208 ? -4.274 3.512 -11.477 1.00 83.31 208 ASP A N 1
ATOM 1657 C CA . ASP A 1 208 ? -5.254 4.427 -12.087 1.00 83.31 208 ASP A CA 1
ATOM 1658 C C . ASP A 1 208 ? -5.518 5.734 -11.303 1.00 83.31 208 ASP A C 1
ATOM 1660 O O . ASP A 1 208 ? -6.229 6.612 -11.788 1.00 83.31 208 ASP A O 1
ATOM 1664 N N . GLY A 1 209 ? -4.966 5.878 -10.094 1.00 83.19 209 GLY A N 1
ATOM 1665 C CA . GLY A 1 209 ? -5.182 7.044 -9.237 1.00 83.19 209 GLY A CA 1
ATOM 1666 C C . GLY A 1 209 ? -6.542 7.071 -8.529 1.00 83.19 209 GLY A C 1
ATOM 1667 O O . GLY A 1 209 ? -6.903 8.107 -7.975 1.00 83.19 209 GLY A O 1
ATOM 1668 N N . VAL A 1 210 ? -7.277 5.955 -8.503 1.00 87.31 210 VAL A N 1
ATOM 1669 C CA . VAL A 1 210 ? -8.613 5.838 -7.904 1.00 87.31 210 VAL A CA 1
ATOM 1670 C C . VAL A 1 210 ? -8.575 5.012 -6.617 1.00 87.31 210 VAL A C 1
ATOM 1672 O O . VAL A 1 210 ? -8.103 3.875 -6.591 1.00 87.31 210 VAL A O 1
ATOM 1675 N N . GLY A 1 211 ? -9.126 5.575 -5.542 1.00 89.56 211 GLY A N 1
ATOM 1676 C CA . GLY A 1 211 ? -9.261 4.971 -4.216 1.00 89.56 211 GLY A CA 1
ATOM 1677 C C . GLY A 1 211 ? -7.949 4.882 -3.439 1.00 89.56 211 GLY A C 1
ATOM 1678 O O . GLY A 1 211 ? -7.773 5.557 -2.425 1.00 89.56 211 GLY A O 1
ATOM 1679 N N . LEU A 1 212 ? -7.014 4.072 -3.933 1.00 87.69 212 LEU A N 1
ATOM 1680 C CA . LEU A 1 212 ? -5.742 3.723 -3.294 1.00 87.69 212 LEU A CA 1
ATOM 1681 C C . LEU A 1 212 ? -4.589 3.804 -4.304 1.00 87.69 212 LEU A C 1
ATOM 1683 O O . LEU A 1 212 ? -4.809 3.821 -5.513 1.00 87.69 212 LEU A O 1
ATOM 1687 N N . GLY A 1 213 ? -3.345 3.874 -3.825 1.00 82.81 213 GLY A N 1
ATOM 1688 C CA . GLY A 1 213 ? -2.178 3.660 -4.686 1.00 82.81 213 GLY A CA 1
ATOM 1689 C C . GLY A 1 213 ? -2.017 2.180 -5.043 1.00 82.81 213 GLY A C 1
ATOM 1690 O O . GLY A 1 213 ? -2.593 1.309 -4.393 1.00 82.81 213 GLY A O 1
ATOM 1691 N N . GLY A 1 214 ? -1.227 1.881 -6.078 1.00 83.38 214 GLY A N 1
ATOM 1692 C CA . GLY A 1 214 ? -1.207 0.536 -6.663 1.00 83.38 214 GLY A CA 1
ATOM 1693 C C . GLY A 1 214 ? -0.778 -0.571 -5.709 1.00 83.38 214 GLY A C 1
ATOM 1694 O O . GLY A 1 214 ? -1.459 -1.590 -5.623 1.00 83.38 214 GLY A O 1
ATOM 1695 N N . SER A 1 215 ? 0.266 -0.343 -4.911 1.00 84.50 215 SER A N 1
ATOM 1696 C CA . SER A 1 215 ? 0.681 -1.314 -3.892 1.00 84.50 215 SER A CA 1
ATOM 1697 C C . SER A 1 215 ? -0.382 -1.520 -2.806 1.00 84.50 215 SER A C 1
ATOM 1699 O O . SER A 1 215 ? -0.607 -2.653 -2.392 1.00 84.50 215 SER A O 1
ATOM 1701 N N . GLN A 1 216 ? -1.088 -0.457 -2.401 1.00 89.12 216 GLN A N 1
ATOM 1702 C CA . GLN A 1 216 ? -2.173 -0.531 -1.413 1.00 89.12 216 GLN A CA 1
ATOM 1703 C C . GLN A 1 216 ? -3.402 -1.271 -1.949 1.00 89.12 216 GLN A C 1
ATOM 1705 O O . GLN A 1 216 ? -4.084 -1.969 -1.206 1.00 89.12 216 GLN A O 1
ATOM 1710 N N . LYS A 1 217 ? -3.686 -1.190 -3.255 1.00 92.12 217 LYS A N 1
ATOM 1711 C CA . LYS A 1 217 ? -4.716 -2.049 -3.860 1.00 92.12 217 LYS A CA 1
ATOM 1712 C C . LYS A 1 217 ? -4.351 -3.526 -3.739 1.00 92.12 217 LYS A C 1
ATOM 1714 O O . LYS A 1 217 ? -5.234 -4.335 -3.476 1.00 92.12 217 LYS A O 1
ATOM 1719 N N . GLY A 1 218 ? -3.065 -3.859 -3.866 1.00 93.00 218 GLY A N 1
ATOM 1720 C CA . GLY A 1 218 ? -2.537 -5.195 -3.586 1.00 93.00 218 GLY A CA 1
ATOM 1721 C C . GLY A 1 218 ? -2.788 -5.652 -2.146 1.00 93.00 218 GLY A C 1
ATOM 1722 O O . GLY A 1 218 ? -3.281 -6.758 -1.936 1.00 93.00 218 GLY A O 1
ATOM 1723 N N . GLU A 1 219 ? -2.524 -4.783 -1.165 1.00 95.69 219 GLU A N 1
ATOM 1724 C CA . GLU A 1 219 ? -2.824 -5.024 0.256 1.00 95.69 219 GLU A CA 1
ATOM 1725 C C . GLU A 1 219 ? -4.308 -5.359 0.470 1.00 95.69 219 GLU A C 1
ATOM 1727 O O . GLU A 1 219 ? -4.637 -6.406 1.025 1.00 95.69 219 GLU A O 1
ATOM 1732 N N . ILE A 1 220 ? -5.223 -4.527 -0.033 1.00 97.12 220 ILE A N 1
ATOM 1733 C CA . ILE A 1 220 ? -6.669 -4.739 0.150 1.00 97.12 220 ILE A CA 1
ATOM 1734 C C . ILE A 1 220 ? -7.173 -5.980 -0.580 1.00 97.12 220 ILE A C 1
ATOM 1736 O O . ILE A 1 220 ? -7.949 -6.749 -0.013 1.00 97.12 220 ILE A O 1
ATOM 1740 N N . ALA A 1 221 ? -6.711 -6.209 -1.806 1.00 96.38 221 ALA A N 1
ATOM 1741 C CA . ALA A 1 221 ? -7.057 -7.399 -2.569 1.00 96.38 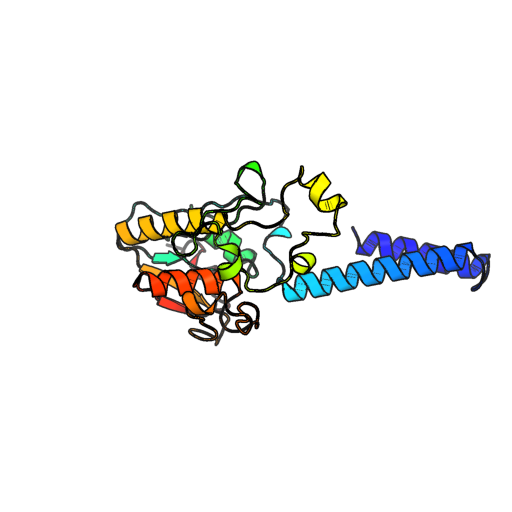221 ALA A CA 1
ATOM 1742 C C . ALA A 1 221 ? -6.655 -8.685 -1.830 1.00 96.38 221 ALA A C 1
ATOM 1744 O O . ALA A 1 221 ? -7.415 -9.655 -1.817 1.00 96.38 221 ALA A O 1
ATOM 1745 N N . TYR A 1 222 ? -5.486 -8.681 -1.182 1.00 97.00 222 TYR A N 1
ATOM 1746 C CA . TYR A 1 222 ? -5.025 -9.798 -0.365 1.00 97.00 222 TYR A CA 1
ATOM 1747 C C . TYR A 1 222 ? -5.918 -10.018 0.857 1.00 97.00 222 TYR A C 1
ATOM 1749 O O . TYR A 1 222 ? -6.358 -11.142 1.086 1.00 97.00 222 TYR A O 1
ATOM 1757 N N . LEU A 1 223 ? -6.246 -8.962 1.612 1.00 97.88 223 LEU A N 1
ATOM 1758 C CA . LEU A 1 223 ? -7.135 -9.074 2.781 1.00 97.88 223 LEU A CA 1
ATOM 1759 C C . LEU A 1 223 ? -8.498 -9.650 2.390 1.00 97.88 223 LEU A C 1
ATOM 1761 O O . LEU A 1 223 ? -8.987 -10.572 3.042 1.00 97.88 223 LEU A O 1
ATOM 1765 N N . GLN A 1 224 ? -9.063 -9.180 1.275 1.00 97.31 224 GLN A N 1
ATOM 1766 C CA . GLN A 1 224 ? -10.318 -9.701 0.737 1.00 97.31 224 GLN A CA 1
ATOM 1767 C C . GLN A 1 224 ? -10.211 -11.172 0.325 1.00 97.31 224 GLN A C 1
ATOM 1769 O O . GLN A 1 224 ? -11.094 -11.957 0.665 1.00 97.31 224 GLN A O 1
ATOM 1774 N N . LYS A 1 225 ? -9.124 -11.571 -0.353 1.00 96.62 225 LYS A N 1
ATOM 1775 C CA . LYS A 1 225 ? -8.858 -12.983 -0.679 1.00 96.62 225 LYS A CA 1
ATOM 1776 C C . LYS A 1 225 ? -8.812 -13.854 0.574 1.00 96.62 225 LYS A C 1
ATOM 1778 O O . LYS A 1 225 ? -9.347 -14.958 0.568 1.00 96.62 225 LYS A O 1
ATOM 1783 N N . MET A 1 226 ? -8.177 -13.364 1.633 1.00 97.19 226 MET A N 1
ATOM 1784 C CA . MET A 1 226 ? -8.040 -14.091 2.894 1.00 97.19 226 MET A CA 1
ATOM 1785 C C . MET A 1 226 ? -9.320 -14.075 3.744 1.00 97.19 226 MET A C 1
ATOM 1787 O O . MET A 1 226 ? -9.345 -14.697 4.803 1.00 97.19 226 MET A O 1
ATOM 1791 N N . GLY A 1 227 ? -10.378 -13.379 3.308 1.00 97.62 227 GLY A N 1
ATOM 1792 C CA . GLY A 1 227 ? -11.621 -13.237 4.068 1.00 97.62 227 GLY A CA 1
ATOM 1793 C C . GLY A 1 227 ? -11.456 -12.419 5.352 1.00 97.62 227 GLY A C 1
ATOM 1794 O O . GLY A 1 227 ? -12.207 -12.614 6.304 1.00 97.62 227 GLY A O 1
ATOM 1795 N N . ILE A 1 228 ? -10.455 -11.538 5.399 1.00 97.94 228 ILE A N 1
ATOM 1796 C CA . ILE A 1 228 ? -10.171 -10.684 6.551 1.00 97.94 228 ILE A CA 1
ATOM 1797 C C . ILE A 1 228 ? -11.013 -9.412 6.436 1.00 97.94 228 ILE A C 1
ATOM 1799 O O . ILE A 1 228 ? -10.954 -8.714 5.423 1.00 97.94 228 ILE A O 1
ATOM 1803 N N . ASP A 1 229 ? -11.777 -9.108 7.486 1.00 97.25 229 ASP A N 1
ATOM 1804 C CA . ASP A 1 229 ? -12.598 -7.899 7.549 1.00 97.25 229 ASP A CA 1
ATOM 1805 C C . ASP A 1 229 ? -11.740 -6.646 7.767 1.00 97.25 229 ASP A C 1
ATOM 1807 O O . ASP A 1 229 ? -10.794 -6.642 8.562 1.00 97.25 229 ASP A O 1
ATOM 1811 N N . VAL A 1 230 ? -12.066 -5.580 7.036 1.00 97.50 230 VAL A N 1
ATOM 1812 C CA . VAL A 1 230 ? -11.323 -4.317 7.040 1.00 97.50 230 VAL A CA 1
ATOM 1813 C C . VAL A 1 230 ? -12.303 -3.167 6.903 1.00 97.50 230 VAL A C 1
ATOM 1815 O O . VAL A 1 230 ? -13.063 -3.088 5.939 1.00 97.50 230 VAL A O 1
ATOM 1818 N N . GLU A 1 231 ? -12.232 -2.218 7.829 1.00 97.00 231 GLU A N 1
ATOM 1819 C CA . GLU A 1 231 ? -12.991 -0.984 7.709 1.00 97.00 231 GLU A CA 1
ATOM 1820 C C . GLU A 1 231 ? -12.297 -0.024 6.738 1.00 97.00 231 GLU A C 1
ATOM 1822 O O . GLU A 1 231 ? -11.111 0.288 6.878 1.00 97.00 231 GLU A O 1
ATOM 1827 N N . PHE A 1 232 ? -13.046 0.490 5.766 1.00 96.12 232 PHE A N 1
ATOM 1828 C CA . PHE A 1 232 ? -12.553 1.497 4.832 1.00 96.12 232 PHE A CA 1
ATOM 1829 C C . PHE A 1 232 ? -12.943 2.896 5.294 1.00 96.12 232 PHE A C 1
ATOM 1831 O O . PHE A 1 232 ? -14.098 3.153 5.632 1.00 96.12 232 PHE A O 1
ATOM 1838 N N . ARG A 1 233 ? -11.973 3.810 5.288 1.00 92.81 233 ARG A N 1
ATOM 1839 C CA . ARG A 1 233 ? -12.162 5.211 5.671 1.00 92.81 233 ARG A CA 1
ATOM 1840 C C . ARG A 1 233 ? -11.502 6.129 4.657 1.00 92.81 233 ARG A C 1
ATOM 1842 O O . ARG A 1 233 ? -10.492 5.767 4.065 1.00 92.81 233 ARG A O 1
ATOM 1849 N N . ASP A 1 234 ? -12.012 7.342 4.514 1.00 89.88 234 ASP A N 1
ATOM 1850 C CA . ASP A 1 234 ? -11.295 8.402 3.808 1.00 89.88 234 ASP A CA 1
ATOM 1851 C C . ASP A 1 234 ? -10.206 8.989 4.712 1.00 89.88 234 ASP A C 1
ATOM 1853 O O . ASP A 1 234 ? -10.407 9.163 5.920 1.00 89.88 234 ASP A O 1
ATOM 1857 N N . VAL A 1 235 ? -9.065 9.346 4.121 1.00 81.69 235 VAL A N 1
ATOM 1858 C CA . VAL A 1 235 ? -8.176 10.331 4.741 1.00 81.69 235 VAL A CA 1
ATOM 1859 C C . VAL A 1 235 ? -8.901 11.672 4.731 1.00 81.69 235 VAL A C 1
ATOM 1861 O O . VAL A 1 235 ? -9.276 12.160 3.669 1.00 81.69 235 VAL A O 1
ATOM 1864 N N . LYS A 1 236 ? -9.097 12.256 5.911 1.00 79.62 236 LYS A N 1
ATOM 1865 C CA . LYS A 1 236 ? -9.625 13.614 6.088 1.00 79.62 236 LYS A CA 1
ATOM 1866 C C . LYS A 1 236 ? -8.491 14.578 6.433 1.00 79.62 236 LYS A C 1
ATOM 1868 O O . LYS A 1 236 ? -7.458 14.139 6.937 1.00 79.62 236 LYS A O 1
ATOM 1873 N N . GLU A 1 237 ? -8.678 15.877 6.215 1.00 64.19 237 GLU A N 1
ATOM 1874 C CA . GLU A 1 237 ? -7.679 16.898 6.584 1.00 64.19 237 GLU A CA 1
ATOM 1875 C C . GLU A 1 237 ? -7.309 16.856 8.080 1.00 64.19 237 GLU A C 1
ATOM 1877 O O . GLU A 1 237 ? -6.147 17.022 8.442 1.00 64.19 237 GLU A O 1
ATOM 1882 N N . ASP A 1 238 ? -8.267 16.530 8.954 1.00 65.94 238 ASP A N 1
ATOM 1883 C CA . ASP A 1 238 ? -8.074 16.426 10.406 1.00 65.94 238 ASP A CA 1
ATOM 1884 C C . ASP A 1 238 ? -7.426 15.106 10.858 1.00 65.94 238 ASP A C 1
ATOM 1886 O O . ASP A 1 238 ? -7.228 14.880 12.052 1.00 65.94 238 ASP A O 1
ATOM 1890 N N . PHE A 1 239 ? -7.079 14.217 9.925 1.00 68.94 239 PHE A N 1
ATOM 1891 C CA . PHE A 1 239 ? -6.548 12.890 10.226 1.00 68.94 239 PHE A CA 1
ATOM 1892 C C . PHE A 1 239 ? -5.288 12.936 11.100 1.00 68.94 239 PHE A C 1
ATOM 1894 O O . PHE A 1 239 ? -5.131 12.107 11.995 1.00 68.94 239 PHE A O 1
ATOM 1901 N N . ILE A 1 240 ? -4.435 13.946 10.902 1.00 60.22 240 ILE A N 1
ATOM 1902 C CA . ILE A 1 240 ? -3.222 14.171 11.703 1.00 60.22 240 ILE A CA 1
ATOM 1903 C C . ILE A 1 240 ? -3.570 14.386 13.184 1.00 60.22 240 ILE A C 1
ATOM 1905 O O . ILE A 1 240 ? -2.877 13.871 14.062 1.00 60.22 240 ILE A O 1
ATOM 1909 N N . HIS A 1 241 ? -4.686 15.058 13.488 1.00 65.38 241 HIS A N 1
ATOM 1910 C CA . HIS A 1 241 ? -5.106 15.322 14.866 1.00 65.38 241 HIS A CA 1
ATOM 1911 C C . HIS A 1 241 ? -5.466 14.053 15.647 1.00 65.38 241 HIS A C 1
ATOM 19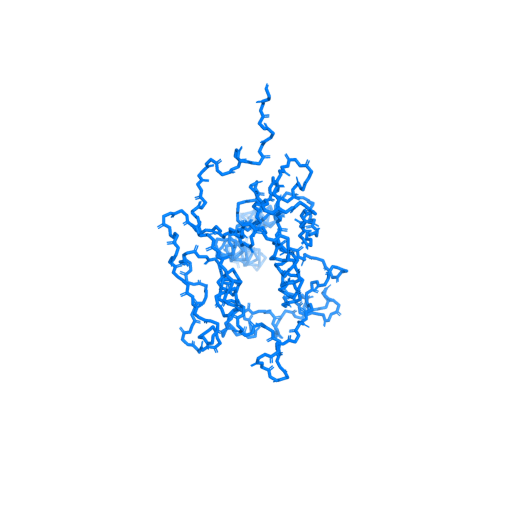13 O O . HIS A 1 241 ? -5.478 14.085 16.874 1.00 65.38 241 HIS A O 1
ATOM 1919 N N . ARG A 1 242 ? -5.708 12.922 14.970 1.00 66.38 242 ARG A N 1
ATOM 1920 C CA . ARG A 1 242 ? -5.966 11.633 15.633 1.00 66.38 242 ARG A CA 1
ATOM 1921 C C . ARG A 1 242 ? -4.718 11.011 16.259 1.00 66.38 242 ARG A C 1
ATOM 1923 O O . ARG A 1 242 ? -4.858 10.180 17.151 1.00 66.38 242 ARG A O 1
ATOM 1930 N N . PHE A 1 243 ? -3.529 11.398 15.800 1.00 64.25 243 PHE A N 1
ATOM 1931 C CA . PHE A 1 243 ? -2.252 10.900 16.323 1.00 64.25 243 PHE A CA 1
ATOM 1932 C C . PHE A 1 243 ? -1.614 11.843 17.338 1.00 64.25 243 PHE A C 1
ATOM 1934 O O . PHE A 1 243 ? -0.702 11.437 18.055 1.00 64.25 243 PHE A O 1
ATOM 1941 N N . LEU A 1 244 ? -2.094 13.088 17.421 1.00 58.59 244 LEU A N 1
ATOM 1942 C CA . LEU A 1 244 ? -1.637 14.017 18.443 1.00 58.59 244 LEU A CA 1
ATOM 1943 C C . LEU A 1 244 ? -2.085 13.527 19.830 1.00 58.59 244 LEU A C 1
ATOM 1945 O O . LEU A 1 244 ? -3.208 13.030 19.972 1.00 58.59 244 LEU A O 1
ATOM 1949 N N . PRO A 1 245 ? -1.249 13.691 20.872 1.00 53.56 245 PRO A N 1
ATOM 1950 C CA . PRO A 1 245 ? -1.656 13.411 22.239 1.00 53.56 245 PRO A CA 1
ATOM 1951 C C . PRO A 1 245 ? -2.927 14.201 22.561 1.00 53.56 245 PRO A C 1
ATOM 1953 O O . PRO A 1 245 ? -2.925 15.432 22.505 1.00 53.56 245 PRO A O 1
ATOM 1956 N N . GLN A 1 246 ? -4.018 13.511 22.893 1.00 51.06 246 GLN A N 1
ATOM 1957 C CA . GLN A 1 246 ? -5.216 14.198 23.363 1.00 51.06 246 GLN A CA 1
ATOM 1958 C C . GLN A 1 246 ? -4.889 14.837 24.715 1.00 51.06 246 GLN A C 1
ATOM 1960 O O . GLN A 1 246 ? -4.424 14.152 25.632 1.00 51.06 246 GLN A O 1
ATOM 1965 N N . ALA A 1 247 ? -5.074 16.156 24.819 1.00 43.94 247 ALA A N 1
ATOM 1966 C CA . ALA A 1 247 ? -4.946 16.859 26.087 1.00 43.94 247 ALA A CA 1
ATOM 1967 C C . ALA A 1 247 ? -5.912 16.216 27.093 1.00 43.94 247 ALA A C 1
ATOM 1969 O O . ALA A 1 247 ? -7.101 16.075 26.803 1.00 43.94 247 ALA A O 1
ATOM 1970 N N . ARG A 1 248 ? -5.366 15.759 28.223 1.00 36.44 248 ARG A N 1
ATOM 1971 C CA . ARG A 1 248 ? -6.147 15.244 29.351 1.00 36.44 248 ARG A CA 1
ATOM 1972 C C . ARG A 1 248 ? -6.852 16.375 30.081 1.00 36.44 248 ARG A C 1
ATOM 1974 O O . ARG A 1 248 ? -6.224 17.450 30.206 1.00 36.44 248 ARG A O 1
#

Solvent-accessible surface area (backbone atoms only — not comparable to full-atom values): 13542 Å² total; per-residue (Å²): 108,72,67,56,55,29,53,52,36,40,51,51,19,55,50,33,29,73,74,65,32,80,83,29,70,68,23,46,50,31,45,54,50,24,51,52,43,49,49,51,51,48,51,51,50,50,46,36,66,73,74,36,56,51,48,73,79,66,89,61,85,71,72,37,77,44,48,71,60,92,59,66,55,39,46,23,39,59,34,74,62,50,57,43,32,67,48,40,52,48,64,65,44,63,89,56,48,89,54,22,27,23,46,53,44,47,84,40,63,96,72,40,37,34,31,72,31,78,27,93,91,36,90,98,37,47,44,45,45,42,33,63,20,73,66,48,55,69,80,63,56,69,76,80,44,63,62,61,29,56,76,46,75,73,34,54,93,52,53,36,30,47,54,57,51,25,50,54,36,46,54,51,35,54,75,33,56,28,44,36,33,32,50,19,43,66,95,23,54,85,39,66,73,49,54,55,85,46,26,60,34,86,87,37,62,54,70,75,76,41,20,38,55,25,55,50,30,33,54,52,13,48,36,55,73,71,69,49,79,66,47,72,35,53,52,51,93,66,53,51,64,74,38,47,73,77,86,128

Foldseek 3Di:
DLVVVLVVLVVVLVVCCVVVNCPDPVNVVSVVVSVVSVVVVVVVVVVCVLLAPFLVVPPDPDWQLWFDDPAAAAAEELADDRNPNLLVVLVRPVPQADYTYLQGDDQDVVSPFLEFDCDPVDPPDGCCCLLPNPDDCVNQPNDPPPVVCVVVVNGGRHYCVSVVSSVVSVVVNVVSNYAYEYEWAVPQWPHLADASVRSNDNPDDLSPNGTHHRNSSSSVNVCVVVVHDYHYDYDDPCSSVNSHRDDD

pLDDT: mean 74.76, std 18.26, range [33.31, 97.94]